Protein AF-0000000073537405 (afdb_homodimer)

pLDDT: mean 89.47, std 13.16, range [30.39, 98.5]

Foldseek 3Di:
DVVLLVLLLVLQVVLLVCVVVVNLVSSLVSLVSSLVSCVVVVAARDPDPDDPVSLLVSLLSNCVPDDPPDDVVSSVSSCRHSVPDPVSNVVSVVVVVVVVVPVD/DVVLLVLLLVLQVVLLVCVVVVNLVSSLVSLVSSLVSCVVVVAARDPDPDDPVSLLVSLLSNCVPDDPPDDVVSSVSSCRHSVPDPVSSVVSVVVVVVVVVPVD

Organism: NCBI:txid2649997

Radius of gyration: 18.2 Å; Cα contacts (8 Å, |Δi|>4): 227; chains: 2; bounding box: 45×52×35 Å

Nearest PDB structures (foldseek):
  5krw-assembly1_A  TM=4.128E-01  e=1.427E+00  Salmonella enterica subsp. enterica serovar Typhimurium str. LT2
  1orj-assembly2_B  TM=4.004E-01  e=1.865E+00  Aquifex aeolicus VF5
  3iqc-assembly3_A  TM=4.389E-01  e=5.739E+00  Helicobacter pylori 26695
  8ftw-assembly1_A  TM=3.250E-01  e=3.946E+00  Salmonella enterica subsp. enterica serovar Typhimurium
  5krw-assembly1_A  TM=4.126E-01  e=1.323E+00  Salmonella enterica subsp. enterica serovar Typhimurium str. LT2

Sequence (208 aa):
MALARTRQATAIHRAIGFLNTGERARAHVEVRRALHQNSVCRAPLLNTQHSKSELMELYRLHLQQSDMPTDFGTLLQLRALLDLDFEDAEFIEKEMAQGSTFSIMALARTRQATAIHRAIGFLNTGERARAHVEVRRALHQNSVCRAPLLNTQHSKSELMELYRLHLQQSDMPTDFGTLLQLRALLDLDFEDAEFIEKEMAQGSTFSI

Solvent-accessible surface area (backbone atoms only — not comparable to full-atom values): 11171 Å² total; per-residue (Å²): 90,70,64,33,47,52,50,21,46,51,24,46,52,49,17,50,52,27,46,76,72,64,37,54,71,60,14,47,53,24,46,53,50,19,50,57,25,30,58,70,37,71,52,52,57,67,92,58,97,65,52,70,68,59,49,53,46,52,53,50,47,47,63,70,72,42,66,83,80,63,58,48,26,54,50,47,42,50,29,45,33,64,66,49,52,71,66,62,52,51,50,52,51,50,52,50,56,52,47,61,60,58,76,102,90,69,63,33,48,51,49,21,46,51,24,45,52,50,14,51,53,28,46,74,71,64,38,54,72,61,14,48,54,23,45,52,49,18,49,55,25,30,59,69,37,71,53,52,56,67,92,58,98,65,53,69,68,58,49,51,47,52,54,50,48,46,64,70,71,43,66,84,81,63,57,49,26,56,52,48,42,50,28,46,36,66,67,49,52,71,66,61,52,51,50,52,51,51,50,49,58,53,46,62,60,58,75,103

Secondary structure (DSSP, 8-state):
-HHHHHHHHHHHHHHHHHHHTT-HHHHHHHHHHHHHHHHHH--PPPS-S--HHHHHHHHHHHHHHSPSSPPHHHHHHHHHHHT--HHHHHHHHHHHHHHHHHT-/-HHHHHHHHHHHHHHHHHHHTT-HHHHHHHHHHHHHHHHHH--PPPS-S--HHHHHHHHHHHHHHSPSSPPHHHHHHHHHHHT--HHHHHHHHHHHHHHHHHT-

Structure (mmCIF, N/CA/C/O backbone):
data_AF-0000000073537405-model_v1
#
loop_
_entity.id
_entity.type
_entity.pdbx_description
1 polymer 'Uncharacterized protein'
#
loop_
_atom_site.group_PDB
_atom_site.id
_atom_site.type_symbol
_atom_site.label_atom_id
_atom_site.label_alt_id
_atom_site.label_comp_id
_atom_site.label_asym_id
_atom_site.label_entity_id
_atom_site.label_seq_id
_atom_site.pdbx_PDB_ins_code
_atom_site.Cartn_x
_atom_site.Cartn_y
_atom_site.Cartn_z
_atom_site.occupancy
_atom_site.B_iso_or_equiv
_atom_site.auth_seq_id
_atom_site.auth_comp_id
_atom_site.auth_asym_id
_atom_site.auth_atom_id
_atom_site.pdbx_PDB_model_num
ATOM 1 N N . MET A 1 1 ? 19.875 3.109 -0.507 1 79.25 1 MET A N 1
ATOM 2 C CA . MET A 1 1 ? 18.797 2.906 0.448 1 79.25 1 MET A CA 1
ATOM 3 C C . MET A 1 1 ? 18.906 3.877 1.619 1 79.25 1 MET A C 1
ATOM 5 O O . MET A 1 1 ? 17.969 4.625 1.904 1 79.25 1 MET A O 1
ATOM 9 N N . ALA A 1 2 ? 20.109 4.023 2.053 1 83.12 2 ALA A N 1
ATOM 10 C CA . ALA A 1 2 ? 20.297 4.898 3.205 1 83.12 2 ALA A CA 1
ATOM 11 C C . ALA A 1 2 ? 20 6.352 2.852 1 83.12 2 ALA A C 1
ATOM 13 O O . ALA A 1 2 ? 19.344 7.059 3.619 1 83.12 2 ALA A O 1
ATOM 14 N N . LEU A 1 3 ? 20.375 6.723 1.705 1 92.5 3 LEU A N 1
ATOM 15 C CA . LEU A 1 3 ? 20.156 8.102 1.293 1 92.5 3 LEU A CA 1
ATOM 16 C C . LEU A 1 3 ? 18.656 8.383 1.138 1 92.5 3 LEU A C 1
ATOM 18 O O . LEU A 1 3 ? 18.172 9.43 1.581 1 92.5 3 LEU A O 1
ATOM 22 N N . ALA A 1 4 ? 18.016 7.512 0.512 1 94.19 4 ALA A N 1
ATOM 23 C CA . ALA A 1 4 ? 16.578 7.684 0.327 1 94.19 4 ALA A CA 1
ATOM 24 C C . ALA A 1 4 ? 15.852 7.75 1.67 1 94.19 4 ALA A C 1
ATOM 26 O O . ALA A 1 4 ? 14.891 8.508 1.831 1 94.19 4 ALA A O 1
ATOM 27 N N . ARG A 1 5 ? 16.328 7.039 2.646 1 93.56 5 ARG A N 1
ATOM 28 C CA . ARG A 1 5 ? 15.727 7.047 3.977 1 93.56 5 ARG A CA 1
ATOM 29 C C . ARG A 1 5 ? 15.922 8.398 4.66 1 93.56 5 ARG A C 1
ATOM 31 O O . ARG A 1 5 ? 15.008 8.898 5.324 1 93.56 5 ARG A O 1
ATOM 38 N N . THR A 1 6 ? 17.094 8.867 4.5 1 94.12 6 THR A N 1
ATOM 39 C CA . THR A 1 6 ? 17.375 10.188 5.055 1 94.12 6 THR A CA 1
ATOM 40 C C . THR A 1 6 ? 16.531 11.258 4.367 1 94.12 6 THR A C 1
ATOM 42 O O . THR A 1 6 ? 16 12.148 5.027 1 94.12 6 THR A O 1
ATOM 45 N N . ARG A 1 7 ? 16.453 11.109 3.086 1 95.94 7 ARG A N 1
ATOM 46 C CA . ARG A 1 7 ? 15.672 12.086 2.328 1 95.94 7 ARG A CA 1
ATOM 47 C C . ARG A 1 7 ? 14.203 12.023 2.719 1 95.94 7 ARG A C 1
ATOM 49 O O . ARG A 1 7 ? 13.539 13.062 2.828 1 95.94 7 ARG A O 1
ATOM 56 N N . GLN A 1 8 ? 13.672 10.82 2.906 1 96.62 8 GLN A N 1
ATOM 57 C CA . GLN A 1 8 ? 12.281 10.695 3.326 1 96.62 8 GLN A CA 1
ATOM 58 C C . GLN A 1 8 ? 12.055 11.352 4.688 1 96.62 8 GLN A C 1
ATOM 60 O O . GLN A 1 8 ? 11.055 12.039 4.891 1 96.62 8 GLN A O 1
ATOM 65 N N . ALA A 1 9 ? 13.016 11.172 5.594 1 95.81 9 ALA A N 1
ATOM 66 C CA . ALA A 1 9 ? 12.914 11.758 6.926 1 95.81 9 ALA A CA 1
ATOM 67 C C . ALA A 1 9 ? 12.938 13.281 6.859 1 95.81 9 ALA A C 1
ATOM 69 O O . ALA A 1 9 ? 12.172 13.961 7.551 1 95.81 9 ALA A O 1
ATOM 70 N N . THR A 1 10 ? 13.805 13.773 6.039 1 96.38 10 THR A N 1
ATOM 71 C CA . THR A 1 10 ? 13.914 15.219 5.871 1 96.38 10 THR A CA 1
ATOM 72 C C . THR A 1 10 ? 12.633 15.797 5.289 1 96.38 10 THR A C 1
ATOM 74 O O . THR A 1 10 ? 12.156 16.844 5.734 1 96.38 10 THR A O 1
ATOM 77 N N . ALA A 1 11 ? 12.078 15.125 4.328 1 97.69 11 ALA A N 1
ATOM 78 C CA . ALA A 1 11 ? 10.844 15.586 3.705 1 97.69 11 ALA A CA 1
ATOM 79 C C . ALA A 1 11 ? 9.695 15.609 4.715 1 97.69 11 ALA A C 1
ATOM 81 O O . ALA A 1 11 ? 8.922 16.562 4.754 1 97.69 11 ALA A O 1
ATOM 82 N N . ILE A 1 12 ? 9.633 14.609 5.559 1 97.94 12 ILE A N 1
ATOM 83 C CA . ILE A 1 12 ? 8.578 14.547 6.562 1 97.94 12 ILE A CA 1
ATOM 84 C C . ILE A 1 12 ? 8.789 15.664 7.59 1 97.94 12 ILE A C 1
ATOM 86 O O . ILE A 1 12 ? 7.828 16.312 8.016 1 97.94 12 ILE A O 1
ATOM 90 N N . HIS A 1 13 ? 10.023 15.836 7.957 1 97.25 13 HIS A N 1
ATOM 91 C CA . HIS A 1 13 ? 10.328 16.922 8.875 1 97.25 13 HIS A CA 1
ATOM 92 C C . HIS A 1 13 ? 9.883 18.266 8.305 1 97.25 13 HIS A C 1
ATOM 94 O O . HIS A 1 13 ? 9.266 19.078 9.016 1 97.25 13 HIS A O 1
ATOM 100 N N . ARG A 1 14 ? 10.172 18.516 7.086 1 98 14 ARG A N 1
ATOM 101 C CA . ARG A 1 14 ? 9.75 19.75 6.426 1 98 14 ARG A CA 1
ATOM 102 C C . ARG A 1 14 ? 8.227 19.828 6.34 1 98 14 ARG A C 1
ATOM 104 O O . ARG A 1 14 ? 7.648 20.906 6.555 1 98 14 ARG A O 1
ATOM 111 N N . ALA A 1 15 ? 7.555 18.766 5.98 1 98.31 15 ALA A N 1
ATOM 112 C CA . ALA A 1 15 ? 6.098 18.75 5.887 1 98.31 15 ALA A CA 1
ATOM 113 C C . ALA A 1 15 ? 5.457 19.188 7.199 1 98.31 15 ALA A C 1
ATOM 115 O O . ALA A 1 15 ? 4.543 20.016 7.203 1 98.31 15 ALA A O 1
ATOM 116 N N . ILE A 1 16 ? 6.023 18.656 8.25 1 97.69 16 ILE A N 1
ATOM 117 C CA . ILE A 1 16 ? 5.496 18.984 9.57 1 97.69 16 ILE A CA 1
ATOM 118 C C . ILE A 1 16 ? 5.742 20.469 9.875 1 97.69 16 ILE A C 1
ATOM 120 O O . ILE A 1 16 ? 4.871 21.156 10.422 1 97.69 16 ILE A O 1
ATOM 124 N N . GLY A 1 17 ? 6.941 20.891 9.578 1 97.69 17 GLY A N 1
ATOM 125 C CA . GLY A 1 17 ? 7.211 22.312 9.734 1 97.69 17 GLY A CA 1
ATOM 126 C C . GLY A 1 17 ? 6.203 23.188 9.008 1 97.69 17 GLY A C 1
ATOM 127 O O . GLY A 1 17 ? 5.652 24.125 9.594 1 97.69 17 GLY A O 1
ATOM 128 N N . PHE A 1 18 ? 5.898 22.891 7.77 1 98.38 18 PHE A N 1
ATOM 129 C CA . PHE A 1 18 ? 4.949 23.656 6.973 1 98.38 18 PHE A CA 1
ATOM 130 C C . PHE A 1 18 ? 3.539 23.516 7.531 1 98.38 18 PHE A C 1
ATOM 132 O O . PHE A 1 18 ? 2.762 24.484 7.52 1 98.38 18 PHE A O 1
ATOM 139 N N . LEU A 1 19 ? 3.201 22.328 7.977 1 97 19 LEU A N 1
ATOM 140 C CA . LEU A 1 19 ? 1.893 22.125 8.578 1 97 19 LEU A CA 1
ATOM 141 C C . LEU A 1 19 ? 1.699 23.016 9.797 1 97 19 LEU A C 1
ATOM 143 O O . LEU A 1 19 ? 0.636 23.625 9.961 1 97 19 LEU A O 1
ATOM 147 N N . ASN A 1 20 ? 2.752 23.094 10.562 1 96.12 20 ASN A N 1
ATOM 148 C CA . ASN A 1 20 ? 2.697 23.875 11.797 1 96.12 20 ASN A CA 1
ATOM 149 C C . ASN A 1 20 ? 2.602 25.375 11.508 1 96.12 20 ASN A C 1
ATOM 151 O O . ASN A 1 20 ? 2.086 26.125 12.328 1 96.12 20 ASN A O 1
ATOM 155 N N . THR A 1 21 ? 3.072 25.719 10.367 1 97.44 21 THR A N 1
ATOM 156 C CA . THR A 1 21 ? 3.018 27.141 10.023 1 97.44 21 THR A CA 1
ATOM 157 C C . THR A 1 21 ? 1.8 27.438 9.156 1 97.44 21 THR A C 1
ATOM 159 O O . THR A 1 21 ? 1.635 28.562 8.672 1 97.44 21 THR A O 1
ATOM 162 N N . GLY A 1 22 ? 1.009 26.391 8.844 1 96.38 22 GLY A N 1
ATOM 163 C CA . GLY A 1 22 ? -0.254 26.578 8.141 1 96.38 22 GLY A CA 1
ATOM 164 C C . GLY A 1 22 ? -0.115 26.5 6.633 1 96.38 22 GLY A C 1
ATOM 165 O O . GLY A 1 22 ? -1.067 26.797 5.902 1 96.38 22 GLY A O 1
ATOM 166 N N . GLU A 1 23 ? 1.003 26.219 6.145 1 97.5 23 GLU A N 1
ATOM 167 C CA . GLU A 1 23 ? 1.248 26.094 4.711 1 97.5 23 GLU A CA 1
ATOM 168 C C . GLU A 1 23 ? 0.922 24.703 4.203 1 97.5 23 GLU A C 1
ATOM 170 O O . GLU A 1 23 ? 1.821 23.938 3.83 1 97.5 23 GLU A O 1
ATOM 175 N N . ARG A 1 24 ? -0.287 24.422 4.035 1 96.69 24 ARG A N 1
ATOM 176 C CA . ARG A 1 24 ? -0.797 23.078 3.811 1 96.69 24 ARG A CA 1
ATOM 177 C C . ARG A 1 24 ? -0.392 22.562 2.434 1 96.69 24 ARG A C 1
ATOM 179 O O . ARG A 1 24 ? -0.052 21.391 2.277 1 96.69 24 ARG A O 1
ATOM 186 N N . ALA A 1 25 ? -0.453 23.438 1.439 1 96.69 25 ALA A N 1
ATOM 187 C CA . ALA A 1 25 ? -0.088 23.016 0.089 1 96.69 25 ALA A CA 1
ATOM 188 C C . ALA A 1 25 ? 1.38 22.609 0.019 1 96.69 25 ALA A C 1
ATOM 190 O O . ALA A 1 25 ? 1.721 21.594 -0.592 1 96.69 25 ALA A O 1
ATOM 191 N N . ARG A 1 26 ? 2.191 23.391 0.713 1 98.19 26 ARG A N 1
ATOM 192 C CA . ARG A 1 26 ? 3.615 23.078 0.743 1 98.19 26 ARG A CA 1
ATOM 193 C C . ARG A 1 26 ? 3.881 21.797 1.536 1 98.19 26 ARG A C 1
ATOM 195 O O . ARG A 1 26 ? 4.734 21 1.161 1 98.19 26 ARG A O 1
ATOM 202 N N . ALA A 1 27 ? 3.176 21.656 2.625 1 98.44 27 ALA A N 1
ATOM 203 C CA . ALA A 1 27 ? 3.295 20.438 3.418 1 98.44 27 ALA A CA 1
ATOM 204 C C . 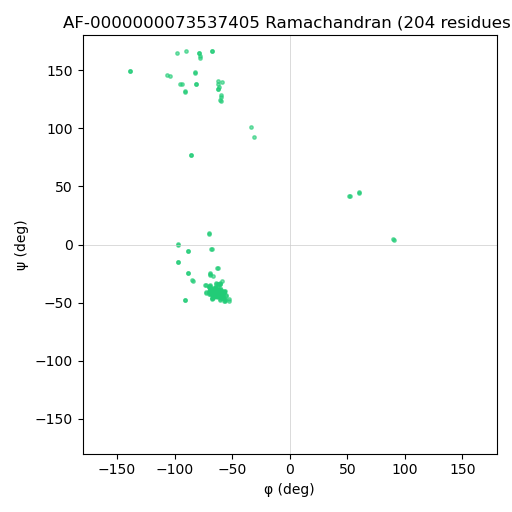ALA A 1 27 ? 2.975 19.203 2.578 1 98.44 27 ALA A C 1
ATOM 206 O O . ALA A 1 27 ? 3.695 18.219 2.629 1 98.44 27 ALA A O 1
ATOM 207 N N . HIS A 1 28 ? 1.971 19.312 1.758 1 97.81 28 HIS A N 1
ATOM 208 C CA . HIS A 1 28 ? 1.538 18.172 0.956 1 97.81 28 HIS A CA 1
ATOM 209 C C . HIS A 1 28 ? 2.566 17.828 -0.117 1 97.81 28 HIS A C 1
ATOM 211 O O . HIS A 1 28 ? 2.781 16.656 -0.427 1 97.81 28 HIS A O 1
ATOM 217 N N . VAL A 1 29 ? 3.217 18.844 -0.695 1 98.12 29 VAL A N 1
ATOM 218 C CA . VAL A 1 29 ? 4.273 18.609 -1.672 1 98.12 29 VAL A CA 1
ATOM 219 C C . VAL A 1 29 ? 5.395 17.781 -1.034 1 98.12 29 VAL A C 1
ATOM 221 O O . VAL A 1 29 ? 5.93 16.859 -1.656 1 98.12 29 VAL A O 1
ATOM 224 N N . GLU A 1 30 ? 5.723 18.125 0.227 1 98.38 30 GLU A N 1
ATOM 225 C CA . GLU A 1 30 ? 6.781 17.406 0.932 1 98.38 30 GLU A CA 1
ATOM 226 C C . GLU A 1 30 ? 6.355 15.977 1.256 1 98.38 30 GLU A C 1
ATOM 228 O O . GLU A 1 30 ? 7.18 15.062 1.247 1 98.38 30 GLU A O 1
ATOM 233 N N . VAL A 1 31 ? 5.098 15.781 1.564 1 97.69 31 VAL A N 1
ATOM 234 C CA . VAL A 1 31 ? 4.59 14.43 1.799 1 97.69 31 VAL A CA 1
ATOM 235 C C . VAL A 1 31 ? 4.75 13.594 0.533 1 97.69 31 VAL A C 1
ATOM 237 O O . VAL A 1 31 ? 5.195 12.445 0.593 1 97.69 31 VAL A O 1
ATOM 240 N N . ARG A 1 32 ? 4.43 14.172 -0.621 1 97.06 32 ARG A N 1
ATOM 241 C CA . ARG A 1 32 ? 4.57 13.461 -1.887 1 97.06 32 ARG A CA 1
ATOM 242 C C . ARG A 1 32 ? 6.035 13.141 -2.174 1 97.06 32 ARG A C 1
ATOM 244 O O . ARG A 1 32 ? 6.348 12.078 -2.707 1 97.06 32 ARG A O 1
ATOM 251 N N . ARG A 1 33 ? 6.871 14.055 -1.815 1 97.69 33 ARG A N 1
ATOM 252 C CA . ARG A 1 33 ? 8.305 13.812 -1.949 1 97.69 33 ARG A CA 1
ATOM 253 C C . ARG A 1 33 ? 8.75 12.648 -1.073 1 97.69 33 ARG A C 1
ATOM 255 O O . ARG A 1 33 ? 9.547 11.812 -1.501 1 97.69 33 ARG A O 1
ATOM 262 N N . ALA A 1 34 ? 8.258 12.656 0.143 1 97.56 34 ALA A N 1
ATOM 263 C CA . ALA A 1 34 ? 8.586 11.57 1.058 1 97.56 34 ALA A CA 1
ATOM 264 C C . ALA A 1 34 ? 8.125 10.227 0.499 1 97.56 34 ALA A C 1
ATOM 266 O O . ALA A 1 34 ? 8.844 9.227 0.584 1 97.56 34 ALA A O 1
ATOM 267 N N . LEU A 1 35 ? 6.961 10.227 -0.062 1 96.56 35 LEU A N 1
ATOM 268 C CA . LEU A 1 35 ? 6.422 9.016 -0.663 1 96.56 35 LEU A CA 1
ATOM 269 C C . LEU A 1 35 ? 7.301 8.539 -1.812 1 96.56 35 LEU A C 1
ATOM 271 O O . LEU A 1 35 ? 7.531 7.336 -1.968 1 96.56 35 LEU A O 1
ATOM 275 N N . HIS A 1 36 ? 7.719 9.484 -2.592 1 96.31 36 HIS A N 1
ATOM 276 C CA . HIS A 1 36 ? 8.617 9.141 -3.689 1 96.31 36 HIS A CA 1
ATOM 277 C C . HIS A 1 36 ? 9.891 8.492 -3.172 1 96.31 36 HIS A C 1
ATOM 279 O O . HIS A 1 36 ? 10.312 7.441 -3.674 1 96.31 36 HIS A O 1
ATOM 285 N N . GLN A 1 37 ? 10.492 9.031 -2.154 1 96.19 37 GLN A N 1
ATOM 286 C CA . GLN A 1 37 ? 11.695 8.461 -1.562 1 96.19 37 GLN A CA 1
ATOM 287 C C . GLN A 1 37 ? 11.406 7.098 -0.936 1 96.19 37 GLN A C 1
ATOM 289 O O . GLN A 1 37 ? 12.25 6.199 -0.99 1 96.19 37 GLN A O 1
ATOM 294 N N . ASN A 1 38 ? 10.234 6.957 -0.319 1 95.62 38 ASN A N 1
ATOM 295 C CA . ASN A 1 38 ? 9.836 5.707 0.316 1 95.62 38 ASN A CA 1
ATOM 296 C C . ASN A 1 38 ? 9.734 4.57 -0.699 1 95.62 38 ASN A C 1
ATOM 298 O O . ASN A 1 38 ? 10.016 3.416 -0.377 1 95.62 38 ASN A O 1
ATOM 302 N N . SER A 1 39 ? 9.312 4.953 -1.914 1 92.81 39 SER A N 1
ATOM 303 C CA . SER A 1 39 ? 9.227 3.934 -2.955 1 92.81 39 SER A CA 1
ATOM 304 C C . SER A 1 39 ? 10.602 3.35 -3.27 1 92.81 39 SER A C 1
ATOM 306 O O . SER A 1 39 ? 10.703 2.238 -3.795 1 92.81 39 SER A O 1
ATOM 308 N N . VAL A 1 40 ? 11.594 4.09 -2.9 1 91.5 40 VAL A N 1
ATOM 309 C CA . VAL A 1 40 ? 12.969 3.658 -3.152 1 91.5 40 VAL A CA 1
ATOM 310 C C . VAL A 1 40 ? 13.484 2.863 -1.958 1 91.5 40 VAL A C 1
ATOM 312 O O . VAL A 1 40 ? 14.008 1.758 -2.121 1 91.5 40 VAL A O 1
ATOM 315 N N . CYS A 1 41 ? 13.273 3.41 -0.774 1 92.38 41 CYS A N 1
ATOM 316 C CA . CYS A 1 41 ? 13.867 2.771 0.394 1 92.38 41 CYS A CA 1
ATOM 317 C C . CYS A 1 41 ? 12.938 1.71 0.968 1 92.38 41 CYS A C 1
ATOM 319 O O . CYS A 1 41 ? 13.375 0.821 1.699 1 92.38 41 CYS A O 1
ATOM 321 N N . ARG A 1 42 ? 11.633 1.82 0.728 1 89.88 42 ARG A N 1
ATOM 322 C CA . ARG A 1 42 ? 10.617 0.848 1.119 1 89.88 42 ARG A CA 1
ATOM 323 C C . ARG A 1 42 ? 10.727 0.51 2.602 1 89.88 42 ARG A C 1
ATOM 325 O O . ARG A 1 42 ? 10.641 -0.658 2.986 1 89.88 42 ARG A O 1
ATOM 332 N N . ALA A 1 43 ? 10.961 1.561 3.396 1 90.25 43 ALA A N 1
ATOM 333 C CA . ALA A 1 43 ? 11.133 1.428 4.844 1 90.25 43 ALA A CA 1
ATOM 334 C C . ALA A 1 43 ? 10.406 2.547 5.586 1 90.25 43 ALA A C 1
ATOM 336 O O . ALA A 1 43 ? 10.25 3.648 5.055 1 90.25 43 ALA A O 1
ATOM 337 N N . PRO A 1 44 ? 9.953 2.217 6.789 1 92.44 44 PRO A N 1
ATOM 338 C CA . PRO A 1 44 ? 9.297 3.262 7.574 1 92.44 44 PRO A CA 1
ATOM 339 C C . PRO A 1 44 ? 10.25 4.371 8.008 1 92.44 44 PRO A C 1
ATOM 341 O O . PRO A 1 44 ? 11.469 4.215 7.895 1 92.44 44 PRO A O 1
ATOM 344 N N . LEU A 1 45 ? 9.602 5.398 8.438 1 92.31 45 LEU A N 1
ATOM 345 C CA . LEU A 1 45 ? 10.367 6.5 9.016 1 92.31 45 LEU A CA 1
ATOM 346 C C . LEU A 1 45 ? 11.164 6.031 10.227 1 92.31 45 LEU A C 1
ATOM 348 O O . LEU A 1 45 ? 10.68 5.234 11.031 1 92.31 45 LEU A O 1
ATOM 352 N N . LEU A 1 46 ? 12.375 6.27 10.219 1 77.94 46 LEU A N 1
ATOM 353 C CA . LEU A 1 46 ? 13.172 5.988 11.406 1 77.94 46 LEU A CA 1
ATOM 354 C C . LEU A 1 46 ? 12.648 6.77 12.609 1 77.94 46 LEU A C 1
ATOM 356 O O . LEU A 1 46 ? 12.023 7.82 12.445 1 77.94 46 LEU A O 1
ATOM 360 N N . ASN A 1 47 ? 12.633 6.148 13.727 1 66.62 47 ASN A N 1
ATOM 361 C CA . ASN A 1 47 ? 12.164 6.781 14.961 1 66.62 47 ASN A CA 1
ATOM 362 C C . ASN A 1 47 ? 12.508 8.266 14.984 1 66.62 47 ASN A C 1
ATOM 364 O O . ASN A 1 47 ? 13.68 8.641 15.086 1 66.62 47 ASN A O 1
ATOM 368 N N . THR A 1 48 ? 11.484 8.852 14.695 1 65.38 48 THR A N 1
ATOM 369 C CA . THR A 1 48 ? 11.664 10.289 14.516 1 65.38 48 THR A CA 1
ATOM 370 C C . THR A 1 48 ? 11.258 11.047 15.781 1 65.38 48 THR A C 1
ATOM 372 O O . THR A 1 48 ? 10.648 10.469 16.688 1 65.38 48 THR A O 1
ATOM 375 N N . GLN A 1 49 ? 11.719 12.266 15.734 1 82.69 49 GLN A N 1
ATOM 376 C CA . GLN A 1 49 ? 11.445 13.328 16.703 1 82.69 49 GLN A CA 1
ATOM 377 C C . GLN A 1 49 ? 9.992 13.797 16.594 1 82.69 49 GLN A C 1
ATOM 379 O O . GLN A 1 49 ? 9.555 14.648 17.375 1 82.69 49 GLN A O 1
ATOM 384 N N . HIS A 1 50 ? 9.203 13.094 15.828 1 91.75 50 HIS A N 1
ATOM 385 C CA . HIS A 1 50 ? 7.844 13.57 15.617 1 91.75 50 HIS A CA 1
ATOM 386 C C . HIS A 1 50 ? 6.84 12.766 16.438 1 91.75 50 HIS A C 1
ATOM 388 O O . HIS A 1 50 ? 7 11.555 16.609 1 91.75 50 HIS A O 1
ATOM 394 N N . SER A 1 51 ? 5.863 13.469 16.859 1 93.44 51 SER A N 1
ATOM 395 C CA . SER A 1 51 ? 4.82 12.805 17.641 1 93.44 51 SER A CA 1
ATOM 396 C C . SER A 1 51 ? 3.865 12.031 16.734 1 93.44 51 SER A C 1
ATOM 398 O O . SER A 1 51 ? 3.744 12.328 15.547 1 93.44 51 SER A O 1
ATOM 400 N N . LYS A 1 52 ? 3.148 11.133 17.344 1 93.44 52 LYS A N 1
ATOM 401 C CA . LYS A 1 52 ? 2.135 10.367 16.625 1 93.44 52 LYS A CA 1
ATOM 402 C C . LYS A 1 52 ? 1.044 11.289 16.078 1 93.44 5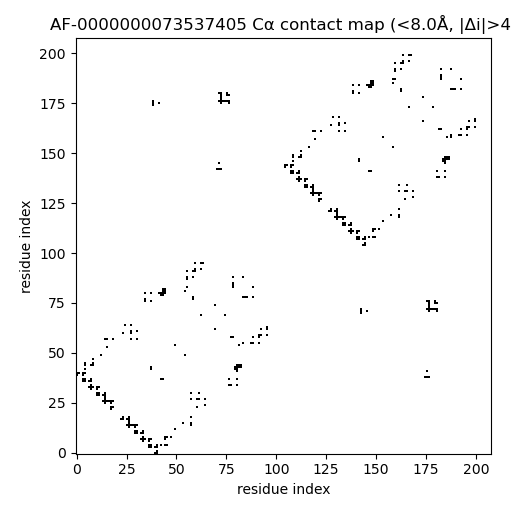2 LYS A C 1
ATOM 404 O O . LYS A 1 52 ? 0.552 11.078 14.961 1 93.44 52 LYS A O 1
ATOM 409 N N . SER A 1 53 ? 0.724 12.219 16.844 1 94.44 53 SER A N 1
ATOM 410 C CA . SER A 1 53 ? -0.315 13.164 16.453 1 94.44 53 SER A CA 1
ATOM 411 C C . SER A 1 53 ? 0.089 13.938 15.195 1 94.44 53 SER A C 1
ATOM 413 O O . SER A 1 53 ? -0.742 14.188 14.32 1 94.44 53 SER A O 1
ATOM 415 N N . GLU A 1 54 ? 1.354 14.344 15.156 1 95.69 54 GLU A N 1
ATOM 416 C CA . GLU A 1 54 ? 1.846 15.062 13.984 1 95.69 54 GLU A CA 1
ATOM 417 C C . GLU A 1 54 ? 1.815 14.172 12.742 1 95.69 54 GLU A C 1
ATOM 419 O O . GLU A 1 54 ? 1.432 14.617 11.656 1 95.69 54 GLU A O 1
ATOM 424 N N . LEU A 1 55 ? 2.162 12.977 12.938 1 96.44 55 LEU A N 1
ATOM 425 C CA . LEU A 1 55 ? 2.182 12.039 11.82 1 96.44 55 LEU A CA 1
ATOM 426 C C . LEU A 1 55 ? 0.768 11.734 11.344 1 96.44 55 LEU A C 1
ATOM 428 O O . LEU A 1 55 ? 0.524 11.641 10.133 1 96.44 55 LEU A O 1
ATOM 432 N N . MET A 1 56 ? -0.161 11.625 12.242 1 96.62 56 MET A N 1
ATOM 433 C CA . MET A 1 56 ? -1.562 11.414 11.891 1 96.62 56 MET A CA 1
ATOM 434 C C . MET A 1 56 ? -2.113 12.609 11.125 1 96.62 56 MET A C 1
ATOM 436 O O . MET A 1 56 ? -2.912 12.445 10.195 1 96.62 56 MET A O 1
ATOM 440 N N . GLU A 1 57 ? -1.645 13.773 11.445 1 96.69 57 GLU A N 1
ATOM 441 C CA . GLU A 1 57 ? -2.096 14.969 10.742 1 96.69 57 GLU A CA 1
ATOM 442 C C . GLU A 1 57 ? -1.58 15 9.312 1 96.69 57 GLU A C 1
ATOM 444 O O . GLU A 1 57 ? -2.258 15.5 8.414 1 96.69 57 GLU A O 1
ATOM 449 N N . LEU A 1 58 ? -0.41 14.531 9.164 1 97.25 58 LEU A N 1
ATOM 450 C CA . LEU A 1 58 ? 0.103 14.438 7.801 1 97.25 58 LEU A CA 1
ATOM 451 C C . LEU A 1 58 ? -0.742 13.484 6.961 1 97.25 58 LEU A C 1
ATOM 453 O O . LEU A 1 58 ? -0.979 13.734 5.777 1 97.25 58 LEU A O 1
ATOM 457 N N . TYR A 1 59 ? -1.142 12.398 7.527 1 96.94 59 TYR A N 1
ATOM 458 C CA . TYR A 1 59 ? -2.02 11.461 6.84 1 96.94 59 TYR A CA 1
ATOM 459 C C . TYR A 1 59 ? -3.342 12.117 6.469 1 96.94 59 TYR A C 1
ATOM 461 O O . TYR A 1 59 ? -3.818 11.977 5.34 1 96.94 59 TYR A O 1
ATOM 469 N N . ARG A 1 60 ? -3.912 1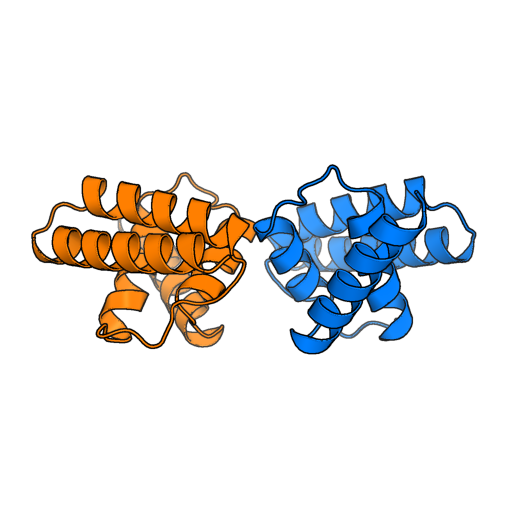2.875 7.398 1 96 60 ARG A N 1
ATOM 470 C CA . ARG A 1 60 ? -5.145 13.625 7.16 1 96 60 ARG A CA 1
ATOM 471 C C . ARG A 1 60 ? -4.969 14.617 6.02 1 96 60 ARG A C 1
ATOM 473 O O . ARG A 1 60 ? -5.84 14.734 5.152 1 96 60 ARG A O 1
ATOM 480 N N . LEU A 1 61 ? -3.867 15.297 6.098 1 95.94 61 LEU A N 1
ATOM 481 C CA . LEU A 1 61 ? -3.559 16.281 5.07 1 95.94 61 LEU A CA 1
ATOM 482 C C . LEU A 1 61 ? -3.568 15.648 3.684 1 95.94 61 LEU A C 1
ATOM 484 O O . LEU A 1 61 ? -4.129 16.203 2.74 1 95.94 61 LEU A O 1
ATOM 488 N N . HIS A 1 62 ? -2.924 14.531 3.57 1 95.69 62 HIS A N 1
ATOM 489 C CA . HIS A 1 62 ? -2.861 13.852 2.283 1 95.69 62 HIS A CA 1
ATOM 490 C C . HIS A 1 62 ? -4.254 13.469 1.792 1 95.69 62 HIS A C 1
ATOM 492 O O . HIS A 1 62 ? -4.562 13.625 0.609 1 95.69 62 HIS A O 1
ATOM 498 N N . LEU A 1 63 ? -5.078 12.953 2.674 1 93.25 63 LEU A N 1
ATOM 499 C CA . LEU A 1 63 ? -6.445 12.594 2.318 1 93.25 63 LEU A CA 1
ATOM 500 C C . LEU A 1 63 ? -7.223 13.812 1.833 1 93.25 63 LEU A C 1
ATOM 502 O O . LEU A 1 63 ? -7.984 13.719 0.868 1 93.25 63 LEU A O 1
ATOM 506 N N . GLN A 1 64 ? -6.98 14.898 2.438 1 91.12 64 GLN A N 1
ATOM 507 C CA . GLN A 1 64 ? -7.707 16.125 2.137 1 91.12 64 GLN A CA 1
ATOM 508 C C . GLN A 1 64 ? -7.277 16.703 0.793 1 91.12 64 GLN A C 1
ATOM 510 O O . GLN A 1 64 ? -8.094 17.266 0.065 1 91.12 64 GLN A O 1
ATOM 515 N N . GLN A 1 65 ? -6.012 16.547 0.5 1 90.62 65 GLN A N 1
ATOM 516 C CA . GLN A 1 65 ? -5.449 17.25 -0.646 1 90.62 65 GLN A CA 1
ATOM 517 C C . GLN A 1 65 ? -5.414 16.359 -1.881 1 90.62 65 GLN A C 1
ATOM 519 O O . GLN A 1 65 ? -5.125 16.828 -2.984 1 90.62 65 GLN A O 1
ATOM 524 N N . SER A 1 66 ? -5.582 15.141 -1.664 1 85.5 66 SER A N 1
ATOM 525 C CA . SER A 1 66 ? -5.523 14.211 -2.791 1 85.5 66 SER A CA 1
ATOM 526 C C . SER A 1 66 ? -6.855 14.164 -3.535 1 85.5 66 SER A C 1
ATOM 528 O O . SER A 1 66 ? -7.914 14.391 -2.943 1 85.5 66 SER A O 1
ATOM 530 N N . ASP A 1 67 ? -6.684 13.945 -4.836 1 74.75 67 ASP A N 1
ATOM 531 C CA . ASP A 1 67 ? -7.883 13.703 -5.629 1 74.75 67 ASP A CA 1
ATOM 532 C C . ASP A 1 67 ? -8.609 12.445 -5.156 1 74.75 67 ASP A C 1
ATOM 534 O O . ASP A 1 67 ? -7.973 11.477 -4.727 1 74.75 67 ASP A O 1
ATOM 538 N N . MET A 1 68 ? -9.984 12.531 -5.09 1 66.56 68 MET A N 1
ATOM 539 C CA . MET A 1 68 ? -10.797 11.383 -4.703 1 66.56 68 MET A CA 1
ATOM 540 C C . MET A 1 68 ? -11.266 10.609 -5.934 1 66.56 68 MET A C 1
ATOM 542 O O . MET A 1 68 ? -11.617 11.203 -6.949 1 66.56 68 MET A O 1
ATOM 546 N N . PRO A 1 69 ? -11.211 9.273 -5.84 1 66.75 69 PRO A N 1
ATOM 547 C CA . PRO A 1 69 ? -10.789 8.492 -4.676 1 66.75 69 PRO A CA 1
ATOM 548 C C . PRO A 1 69 ? -9.273 8.383 -4.559 1 66.75 69 PRO A C 1
ATOM 550 O O . PRO A 1 69 ? -8.578 8.273 -5.57 1 66.75 69 PRO A O 1
ATOM 553 N N . THR A 1 70 ? -8.781 8.516 -3.404 1 76.38 70 THR A N 1
ATOM 554 C CA . THR A 1 70 ? -7.352 8.367 -3.141 1 76.38 70 THR A CA 1
ATOM 555 C C . THR A 1 70 ? -6.883 6.953 -3.461 1 76.38 70 THR A C 1
ATOM 557 O O . THR A 1 70 ? -7.559 5.977 -3.123 1 76.38 70 THR A O 1
ATOM 560 N N . ASP A 1 71 ? -5.84 6.941 -4.121 1 87.75 71 ASP A N 1
ATOM 561 C CA . ASP A 1 71 ? -5.266 5.652 -4.488 1 87.75 71 ASP A CA 1
ATOM 562 C C . ASP A 1 71 ? -4.934 4.824 -3.252 1 87.75 71 ASP A C 1
ATOM 564 O O . ASP A 1 71 ? -4.211 5.281 -2.365 1 87.75 71 ASP A O 1
ATOM 568 N N . PHE A 1 72 ? -5.469 3.652 -3.15 1 90.25 72 PHE A N 1
ATOM 569 C CA . PHE A 1 72 ? -5.336 2.83 -1.952 1 90.25 72 PHE A CA 1
ATOM 570 C C . PHE A 1 72 ? -3.881 2.43 -1.731 1 90.25 72 PHE A C 1
ATOM 572 O O . PHE A 1 72 ? -3.404 2.402 -0.594 1 90.25 72 PHE A O 1
ATOM 579 N N . GLY A 1 73 ? -3.209 2.088 -2.805 1 93.31 73 GLY A N 1
ATOM 580 C CA . GLY A 1 73 ? -1.793 1.776 -2.684 1 93.31 73 GLY A CA 1
ATOM 581 C C . GLY A 1 73 ? -0.984 2.904 -2.07 1 93.31 73 GLY A C 1
ATOM 582 O O . GLY A 1 73 ? -0.116 2.666 -1.228 1 93.31 73 GLY A O 1
ATOM 583 N N . THR A 1 74 ? -1.324 4.074 -2.463 1 94.25 74 THR A N 1
ATOM 584 C CA . THR A 1 74 ? -0.633 5.238 -1.92 1 94.25 74 THR A CA 1
ATOM 585 C C . THR A 1 74 ? -0.933 5.398 -0.432 1 94.25 74 THR A C 1
ATOM 587 O O . THR A 1 74 ? -0.052 5.77 0.347 1 94.25 74 THR A O 1
ATOM 590 N N . LEU A 1 75 ? -2.16 5.145 -0.068 1 94.62 75 LEU A N 1
ATOM 591 C CA . LEU A 1 75 ? -2.529 5.234 1.341 1 94.62 75 LEU A CA 1
ATOM 592 C C . LEU A 1 75 ? -1.783 4.191 2.166 1 94.62 75 LEU A C 1
ATOM 594 O O . LEU A 1 75 ? -1.289 4.492 3.256 1 94.62 75 LEU A O 1
ATOM 598 N N . LEU A 1 76 ? -1.723 3.064 1.639 1 95.38 76 LEU A N 1
ATOM 599 C CA . LEU A 1 76 ? -0.99 2.012 2.334 1 95.38 76 LEU A CA 1
ATOM 600 C C . LEU A 1 76 ? 0.487 2.371 2.463 1 95.38 76 LEU A C 1
ATOM 602 O O . LEU A 1 76 ? 1.1 2.131 3.506 1 95.38 76 LEU A O 1
ATOM 606 N N . GLN A 1 77 ? 1.036 2.914 1.409 1 95.81 77 GLN A N 1
ATOM 607 C CA . GLN A 1 77 ? 2.432 3.34 1.435 1 95.81 77 GLN A CA 1
ATOM 608 C C . GLN A 1 77 ? 2.656 4.43 2.48 1 95.81 77 GLN A C 1
ATOM 610 O O . GLN A 1 77 ? 3.646 4.398 3.213 1 95.81 77 GLN A O 1
ATOM 615 N N . LEU A 1 78 ? 1.767 5.34 2.488 1 96.81 78 LEU A N 1
ATOM 616 C CA . LEU A 1 78 ? 1.886 6.418 3.463 1 96.81 78 LEU A CA 1
ATOM 617 C C . LEU A 1 78 ? 1.766 5.883 4.887 1 96.81 78 LEU A C 1
ATOM 619 O O . LEU A 1 78 ? 2.494 6.316 5.781 1 96.81 78 LEU A O 1
ATOM 623 N N . ARG A 1 79 ? 0.87 4.945 5.133 1 95.75 79 ARG A N 1
ATOM 624 C CA . ARG A 1 79 ? 0.742 4.305 6.438 1 95.75 79 ARG A CA 1
ATOM 625 C C . ARG A 1 79 ? 2.049 3.639 6.848 1 95.75 79 ARG A C 1
ATOM 627 O O . ARG A 1 79 ? 2.492 3.783 7.992 1 95.75 79 ARG A O 1
ATOM 634 N N . ALA A 1 80 ? 2.602 2.984 5.906 1 94.19 80 ALA A N 1
ATOM 635 C CA . ALA A 1 80 ? 3.854 2.281 6.168 1 94.19 80 ALA A CA 1
ATOM 636 C C . ALA A 1 80 ? 4.984 3.266 6.457 1 94.19 80 ALA A C 1
ATOM 638 O O . ALA A 1 80 ? 5.766 3.066 7.391 1 94.19 80 ALA A O 1
ATOM 639 N N . LEU A 1 81 ? 5.02 4.301 5.652 1 96.06 81 LEU A N 1
ATOM 640 C CA . LEU A 1 81 ? 6.039 5.336 5.805 1 96.06 81 LEU A CA 1
ATOM 641 C C . LEU A 1 81 ? 5.953 5.98 7.184 1 96.06 81 LEU A C 1
ATOM 643 O O . LEU A 1 81 ? 6.969 6.141 7.863 1 96.06 81 LEU A O 1
ATOM 647 N N . LEU A 1 82 ? 4.762 6.281 7.578 1 96.25 82 LEU A N 1
ATOM 648 C CA . LEU A 1 82 ? 4.543 7.031 8.812 1 96.25 82 LEU A CA 1
ATOM 649 C C . LEU A 1 82 ? 4.426 6.09 10.008 1 96.25 82 LEU A C 1
ATOM 651 O O . LEU A 1 82 ? 4.254 6.539 11.141 1 96.25 82 LEU A O 1
ATOM 655 N N . ASP A 1 83 ? 4.418 4.781 9.75 1 93.12 83 ASP A N 1
ATOM 656 C CA . ASP A 1 83 ? 4.281 3.748 10.773 1 93.12 83 ASP A CA 1
ATOM 657 C C . ASP A 1 83 ? 2.965 3.904 11.531 1 93.12 83 ASP A C 1
ATOM 659 O O . ASP A 1 83 ? 2.945 3.861 12.766 1 93.12 83 ASP A O 1
ATOM 663 N N . LEU A 1 84 ? 1.929 4.129 10.695 1 93.44 84 LEU A N 1
ATOM 664 C CA . LEU A 1 84 ? 0.589 4.207 11.266 1 93.44 84 LEU A CA 1
ATOM 665 C C . LEU A 1 84 ? -0.081 2.84 11.273 1 93.44 84 LEU A C 1
ATOM 667 O O . LEU A 1 84 ? -0.083 2.139 10.258 1 93.44 84 LEU A O 1
ATOM 671 N N . ASP A 1 85 ? -0.617 2.535 12.414 1 89.25 85 ASP A N 1
ATOM 672 C CA . ASP A 1 85 ? -1.298 1.244 12.453 1 89.25 85 ASP A CA 1
ATOM 673 C C . ASP A 1 85 ? -2.676 1.331 11.805 1 89.25 85 ASP A C 1
ATOM 675 O O . ASP A 1 85 ? -3.141 2.422 11.461 1 89.25 85 ASP A O 1
ATOM 679 N N . PHE A 1 86 ? -3.234 0.204 11.508 1 86.81 86 PHE A N 1
ATOM 680 C CA . PHE A 1 86 ? -4.484 0.083 10.773 1 86.81 86 PHE A CA 1
ATOM 681 C C . PHE A 1 86 ? -5.605 0.84 11.477 1 86.81 86 PHE A C 1
ATOM 683 O O . PHE A 1 86 ? -6.398 1.53 10.836 1 86.81 86 PHE A O 1
ATOM 690 N N . GLU A 1 87 ? -5.711 0.806 12.695 1 89.69 87 GLU A N 1
ATOM 691 C CA . GLU A 1 87 ? -6.793 1.408 13.461 1 89.69 87 GLU A CA 1
ATOM 692 C C . GLU A 1 87 ? -6.742 2.932 13.391 1 89.69 87 GLU A C 1
ATOM 694 O O . GLU A 1 87 ? -7.773 3.584 13.211 1 89.69 87 GLU A O 1
ATOM 699 N N . ASP A 1 88 ? -5.551 3.443 13.586 1 92.56 88 ASP A N 1
ATOM 700 C CA . ASP A 1 88 ? -5.387 4.891 13.5 1 92.56 88 ASP A CA 1
ATOM 701 C C . ASP A 1 88 ? -5.762 5.41 12.117 1 92.56 88 ASP A C 1
ATOM 703 O O . ASP A 1 88 ? -6.473 6.406 11.992 1 92.56 88 ASP A O 1
ATOM 707 N N . ALA A 1 89 ? -5.258 4.758 11.094 1 93.88 89 ALA A N 1
ATOM 708 C CA . ALA A 1 89 ? -5.539 5.176 9.727 1 93.88 89 ALA A CA 1
ATOM 709 C C . ALA A 1 89 ? -7.031 5.098 9.422 1 93.88 89 ALA A C 1
ATOM 711 O O . ALA A 1 89 ? -7.605 6.023 8.836 1 93.88 89 ALA A O 1
ATOM 712 N N . GLU A 1 90 ? -7.676 4.035 9.82 1 89.31 90 GLU A N 1
ATOM 713 C CA . GLU A 1 90 ? -9.109 3.861 9.586 1 89.31 90 GLU A CA 1
ATOM 714 C C . GLU A 1 90 ? -9.922 4.934 10.312 1 89.31 90 GLU A C 1
ATOM 716 O O . GLU A 1 90 ? -10.938 5.398 9.797 1 89.31 90 GLU A O 1
ATOM 721 N N . PHE A 1 91 ? -9.5 5.207 11.484 1 92.69 91 PHE A N 1
ATOM 722 C CA . PHE A 1 91 ? -10.164 6.254 12.25 1 92.69 91 PHE A CA 1
ATOM 723 C C . PHE A 1 91 ? -10.148 7.574 11.484 1 92.69 91 PHE A C 1
ATOM 725 O O . PHE A 1 91 ? -11.188 8.227 11.336 1 92.69 91 PHE A O 1
ATOM 732 N N . ILE A 1 92 ? -9.016 7.926 11 1 94.31 92 ILE A N 1
ATOM 733 C CA . ILE A 1 92 ? -8.875 9.18 10.266 1 94.31 92 ILE A CA 1
ATOM 734 C C . ILE A 1 92 ? -9.734 9.133 9 1 94.31 92 ILE A C 1
ATOM 736 O O . ILE A 1 92 ? -10.43 10.102 8.688 1 94.31 92 ILE A O 1
ATOM 740 N N . GLU A 1 93 ? -9.719 8.07 8.273 1 90.5 93 GLU A N 1
ATOM 741 C CA . GLU A 1 93 ? -10.469 7.938 7.035 1 90.5 93 GLU A CA 1
ATOM 742 C C . GLU A 1 93 ? -11.977 8.016 7.289 1 90.5 93 GLU A C 1
ATOM 744 O O . GLU A 1 93 ? -12.711 8.633 6.512 1 90.5 93 GLU A O 1
ATOM 749 N N . LYS A 1 94 ? -12.391 7.426 8.328 1 88.69 94 LYS A N 1
ATOM 750 C CA . LYS A 1 94 ? -13.805 7.492 8.695 1 88.69 94 LYS A CA 1
ATOM 751 C C . LYS A 1 94 ? -14.211 8.914 9.062 1 88.69 94 LYS A C 1
ATOM 753 O O . LYS A 1 94 ? -15.281 9.383 8.68 1 88.69 94 LYS A O 1
ATOM 758 N N . GLU A 1 95 ? -13.398 9.516 9.797 1 87.88 95 GLU A N 1
ATOM 759 C CA . GLU A 1 95 ? -13.656 10.898 10.18 1 87.88 95 GLU A CA 1
ATOM 760 C C . GLU A 1 95 ? -13.766 11.797 8.945 1 87.88 95 GLU A C 1
ATOM 762 O O . GLU A 1 95 ? -14.625 12.68 8.891 1 87.88 95 GLU A O 1
ATOM 767 N N . MET A 1 96 ? -12.891 11.562 8.078 1 86.12 96 MET A N 1
ATOM 768 C CA . MET A 1 96 ? -12.859 12.391 6.875 1 86.12 96 MET A CA 1
ATOM 769 C C . MET A 1 96 ? -14.07 12.109 5.988 1 86.12 96 MET A C 1
ATOM 771 O O . MET A 1 96 ? -14.562 13 5.297 1 86.12 96 MET A O 1
ATOM 775 N N . ALA A 1 97 ? -14.391 10.859 5.859 1 80.62 97 ALA A N 1
ATOM 776 C CA . ALA A 1 97 ? -15.555 10.5 5.059 1 80.62 97 ALA A CA 1
ATOM 777 C C . ALA A 1 97 ? -16.828 11.133 5.617 1 80.62 97 ALA A C 1
ATOM 779 O O . ALA A 1 97 ? -17.719 11.508 4.859 1 80.62 97 ALA A O 1
ATOM 780 N N . GLN A 1 98 ? -16.906 11.148 6.91 1 76.38 98 GLN A N 1
ATOM 781 C CA . GLN A 1 98 ? -18.078 11.711 7.57 1 76.38 98 GLN A CA 1
ATOM 782 C C . GLN A 1 98 ? -18.094 13.234 7.457 1 76.38 98 GLN A C 1
ATOM 784 O O . GLN A 1 98 ? -19.172 13.844 7.383 1 76.38 98 GLN A O 1
ATOM 789 N N . GLY A 1 99 ? -16.938 13.711 7.637 1 62.91 99 GLY A N 1
ATOM 790 C CA . GLY A 1 99 ? -16.875 15.164 7.555 1 62.91 99 GLY A CA 1
ATOM 791 C C . GLY A 1 99 ? -17.125 15.688 6.156 1 62.91 99 GLY A C 1
ATOM 792 O O . GLY A 1 99 ? -17.625 16.797 5.988 1 62.91 99 GLY A O 1
ATOM 793 N N . SER A 1 100 ? -16.641 15.023 5.223 1 57.72 100 SER A N 1
ATOM 794 C CA . SER A 1 100 ? -16.984 15.461 3.877 1 57.72 100 SER A CA 1
ATOM 795 C C . SER A 1 100 ? -18.5 15.406 3.66 1 57.72 100 SER A C 1
ATOM 797 O O . SER A 1 100 ? -19.031 16.047 2.752 1 57.72 100 SER A O 1
ATOM 799 N N . THR A 1 101 ? -19.094 14.453 4.305 1 47.09 101 THR A N 1
ATOM 800 C CA . THR A 1 101 ? -20.547 14.43 4.195 1 47.09 101 THR A CA 1
ATOM 801 C C . THR A 1 101 ? -21.172 15.641 4.883 1 47.09 101 THR A C 1
ATOM 803 O O . THR A 1 101 ? -22.234 16.109 4.48 1 47.09 101 THR A O 1
ATOM 806 N N . PHE A 1 102 ? -20.562 16.219 5.859 1 42.53 102 PHE A N 1
ATOM 807 C CA . PHE A 1 102 ? -21.188 17.344 6.559 1 42.53 102 PHE A CA 1
ATOM 808 C C . PHE A 1 102 ? -20.922 18.641 5.824 1 42.53 102 PHE A C 1
ATOM 810 O O . PHE A 1 102 ? -21.594 19.656 6.086 1 42.53 102 PHE A O 1
ATOM 817 N N . SER A 1 103 ? -19.797 18.812 5.121 1 38.03 103 SER A N 1
ATOM 818 C CA . SER A 1 103 ? -19.641 20.125 4.52 1 38.03 103 SER A CA 1
ATOM 819 C C . SER A 1 103 ? -20.672 20.344 3.404 1 38.03 103 SER A C 1
ATOM 821 O O . SER A 1 103 ? -20.594 21.328 2.66 1 38.03 103 SER A O 1
ATOM 823 N N . ILE A 1 104 ? -21.438 19.391 3.09 1 30.77 104 ILE A N 1
ATOM 824 C CA . ILE A 1 104 ? -22.469 19.922 2.209 1 30.77 104 ILE A CA 1
ATOM 825 C C . ILE A 1 104 ? -23.578 20.562 3.043 1 30.77 104 ILE A C 1
ATOM 827 O O . ILE A 1 104 ? -23.969 20.016 4.078 1 30.77 104 ILE A O 1
ATOM 831 N N . MET B 1 1 ? -19.328 -2.389 -1.208 1 80.12 1 MET B N 1
ATOM 832 C CA . MET B 1 1 ? -18.172 -2.947 -0.519 1 80.12 1 MET B CA 1
ATOM 833 C C . MET B 1 1 ? -18.234 -4.473 -0.5 1 80.12 1 MET B C 1
ATOM 835 O O . MET B 1 1 ? -17.297 -5.141 -0.965 1 80.12 1 MET B O 1
ATOM 839 N N . ALA B 1 2 ? -19.406 -4.957 -0.238 1 83.69 2 ALA B N 1
ATOM 840 C CA . ALA B 1 2 ? -19.547 -6.41 -0.164 1 83.69 2 ALA B CA 1
ATOM 841 C C . ALA B 1 2 ? -19.328 -7.051 -1.53 1 83.69 2 ALA B C 1
ATOM 843 O O . ALA B 1 2 ? -18.641 -8.07 -1.641 1 83.69 2 ALA B O 1
ATOM 844 N N . LEU B 1 3 ? -19.812 -6.418 -2.518 1 92.5 3 LEU B N 1
ATOM 845 C CA . LEU B 1 3 ? -19.672 -6.973 -3.859 1 92.5 3 LEU B CA 1
ATOM 846 C C . LEU B 1 3 ? -18.219 -6.98 -4.293 1 92.5 3 LEU B C 1
ATOM 848 O O . LEU B 1 3 ? -17.734 -7.969 -4.852 1 92.5 3 LEU B O 1
ATOM 852 N N . ALA B 1 4 ? -17.578 -5.918 -4.078 1 94.31 4 ALA B N 1
ATOM 853 C CA . ALA B 1 4 ? -16.172 -5.836 -4.441 1 94.31 4 ALA B CA 1
ATOM 854 C C . ALA B 1 4 ? -15.344 -6.883 -3.693 1 94.31 4 ALA B C 1
ATOM 856 O O . ALA B 1 4 ? -14.406 -7.457 -4.25 1 94.31 4 ALA B O 1
ATOM 857 N N . ARG B 1 5 ? -15.711 -7.191 -2.479 1 93.75 5 ARG B N 1
ATOM 858 C CA . ARG B 1 5 ? -15.008 -8.195 -1.685 1 93.75 5 ARG B CA 1
ATOM 859 C C . ARG B 1 5 ? -15.195 -9.594 -2.271 1 93.75 5 ARG B C 1
ATOM 861 O O . ARG B 1 5 ? -14.258 -10.391 -2.303 1 93.75 5 ARG B O 1
ATOM 868 N N . THR B 1 6 ? -16.391 -9.812 -2.654 1 94.19 6 THR B N 1
ATOM 869 C CA . THR B 1 6 ? -16.672 -11.086 -3.299 1 94.19 6 THR B CA 1
ATOM 870 C C . THR B 1 6 ? -15.914 -11.203 -4.617 1 94.19 6 THR B C 1
ATOM 872 O O . THR B 1 6 ? -15.367 -12.266 -4.93 1 94.19 6 THR B O 1
ATOM 875 N N . ARG B 1 7 ? -15.938 -10.141 -5.324 1 96 7 ARG B N 1
ATOM 876 C CA . ARG B 1 7 ? -15.258 -10.148 -6.617 1 96 7 ARG B CA 1
ATOM 877 C C . ARG B 1 7 ? -13.758 -10.359 -6.445 1 96 7 ARG B C 1
ATOM 879 O O . ARG B 1 7 ? -13.133 -11.078 -7.23 1 96 7 ARG B O 1
ATOM 886 N N . GLN B 1 8 ? -13.172 -9.703 -5.441 1 96.69 8 GLN B N 1
ATOM 887 C CA . GLN B 1 8 ? -11.742 -9.898 -5.215 1 96.69 8 GLN B CA 1
ATOM 888 C C . GLN B 1 8 ? -11.438 -11.352 -4.863 1 96.69 8 GLN B C 1
ATOM 890 O O . GLN B 1 8 ? -10.453 -11.922 -5.344 1 96.69 8 GLN B O 1
ATOM 895 N N . ALA B 1 9 ? -12.328 -11.984 -4.074 1 95.81 9 ALA B N 1
ATOM 896 C CA . ALA B 1 9 ? -12.141 -13.375 -3.691 1 95.81 9 ALA B CA 1
ATOM 897 C C . ALA B 1 9 ? -12.234 -14.297 -4.906 1 95.81 9 ALA B C 1
ATOM 899 O O . ALA B 1 9 ? -11.438 -15.227 -5.047 1 95.81 9 ALA B O 1
ATOM 900 N N . THR B 1 10 ? -13.18 -14 -5.73 1 96.38 10 THR B N 1
ATOM 901 C CA . THR B 1 10 ? -13.359 -14.797 -6.938 1 96.38 10 THR B CA 1
ATOM 902 C C . THR B 1 10 ? -12.148 -14.664 -7.855 1 96.38 10 THR B C 1
ATOM 904 O O . THR B 1 10 ? -11.672 -15.656 -8.422 1 96.38 10 THR B O 1
ATOM 907 N N . ALA B 1 11 ? -11.648 -13.5 -8 1 97.75 11 ALA B N 1
AT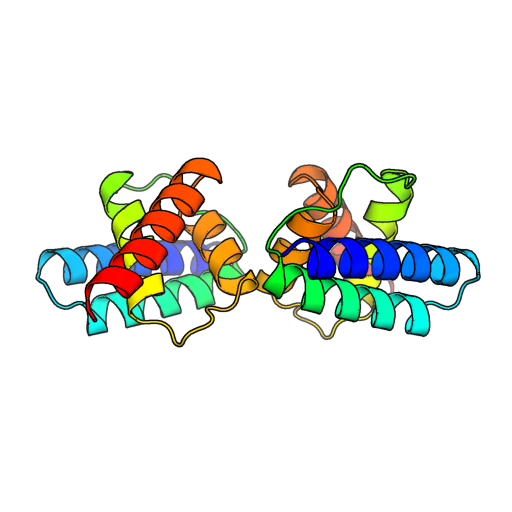OM 908 C CA . ALA B 1 11 ? -10.477 -13.258 -8.852 1 97.75 11 ALA B CA 1
ATOM 909 C C . ALA B 1 11 ? -9.258 -14.008 -8.328 1 97.75 11 ALA B C 1
ATOM 911 O O . ALA B 1 11 ? -8.523 -14.625 -9.102 1 97.75 11 ALA B O 1
ATOM 912 N N . ILE B 1 12 ? -9.094 -14.008 -7.016 1 97.94 12 ILE B N 1
ATOM 913 C CA . ILE B 1 12 ? -7.957 -14.711 -6.422 1 97.94 12 ILE B CA 1
ATOM 914 C C . ILE B 1 12 ? -8.125 -16.219 -6.605 1 97.94 12 ILE B C 1
ATOM 916 O O . ILE B 1 12 ? -7.16 -16.922 -6.914 1 97.94 12 ILE B O 1
ATOM 920 N N . HIS B 1 13 ? -9.344 -16.656 -6.41 1 97.31 13 HIS B N 1
ATOM 921 C CA . HIS B 1 13 ? -9.617 -18.062 -6.645 1 97.31 13 HIS B CA 1
ATOM 922 C C . HIS B 1 13 ? -9.266 -18.469 -8.07 1 97.31 13 HIS B C 1
ATOM 924 O O . HIS B 1 13 ? -8.617 -19.5 -8.289 1 97.31 13 HIS B O 1
ATOM 930 N N . ARG B 1 14 ? -9.656 -17.688 -9.008 1 98 14 ARG B N 1
ATOM 931 C CA . ARG B 1 14 ? -9.336 -17.953 -10.414 1 98 14 ARG B CA 1
ATOM 932 C C . ARG B 1 14 ? -7.832 -17.891 -10.648 1 98 14 ARG B C 1
ATOM 934 O O . ARG B 1 14 ? -7.273 -18.703 -11.383 1 98 14 ARG B O 1
ATOM 941 N N . ALA B 1 15 ? -7.152 -16.922 -10.102 1 98.31 15 ALA B N 1
ATOM 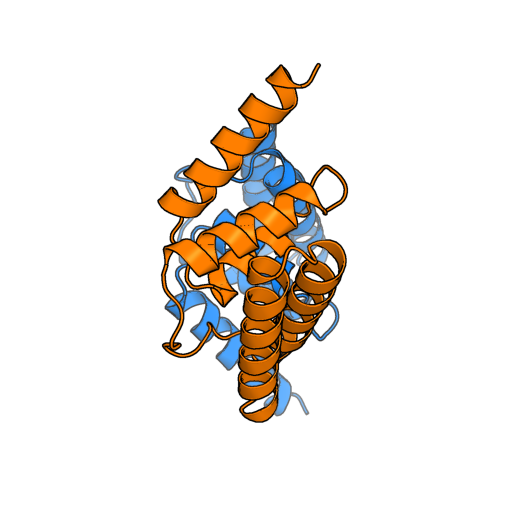942 C CA . ALA B 1 15 ? -5.707 -16.781 -10.258 1 98.31 15 ALA B CA 1
ATOM 943 C C . ALA B 1 15 ? -4.984 -18.047 -9.812 1 98.31 15 ALA B C 1
ATOM 945 O O . ALA B 1 15 ? -4.098 -18.531 -10.516 1 98.31 15 ALA B O 1
ATOM 946 N N . ILE B 1 16 ? -5.445 -18.531 -8.688 1 97.69 16 ILE B N 1
ATOM 947 C CA . ILE B 1 16 ? -4.828 -19.734 -8.148 1 97.69 16 ILE B CA 1
ATOM 948 C C . ILE B 1 16 ? -5.105 -20.922 -9.078 1 97.69 16 ILE B C 1
ATOM 950 O O . ILE B 1 16 ? -4.223 -21.75 -9.328 1 97.69 16 ILE B O 1
ATOM 954 N N . GLY B 1 17 ? -6.328 -21.016 -9.5 1 97.69 17 GLY B N 1
ATOM 955 C CA . GLY B 1 17 ? -6.637 -22.047 -10.477 1 97.69 17 GLY B CA 1
ATOM 956 C C . GLY B 1 17 ? -5.723 -22.016 -11.688 1 97.69 17 GLY B C 1
ATOM 957 O O . GLY B 1 17 ? -5.164 -23.047 -12.078 1 97.69 17 GLY B O 1
ATOM 958 N N . PHE B 1 18 ? -5.52 -20.875 -12.273 1 98.44 18 PHE B N 1
ATOM 959 C CA . PHE B 1 18 ? -4.664 -20.703 -13.445 1 98.44 18 PHE B CA 1
ATOM 960 C C . PHE B 1 18 ? -3.209 -21 -13.094 1 98.44 18 PHE B C 1
ATOM 962 O O . PHE B 1 18 ? -2.471 -21.562 -13.906 1 98.44 18 PHE B O 1
ATOM 969 N N . LEU B 1 19 ? -2.787 -20.562 -11.922 1 97 19 LEU B N 1
ATOM 970 C CA . LEU B 1 19 ? -1.425 -20.844 -11.484 1 97 19 LEU B CA 1
ATOM 971 C C . LEU B 1 19 ? -1.168 -22.344 -11.414 1 97 19 LEU B C 1
ATOM 973 O O . LEU B 1 19 ? -0.118 -22.812 -11.859 1 97 19 LEU B O 1
ATOM 977 N N . ASN B 1 20 ? -2.166 -23.016 -10.914 1 96.25 20 ASN B N 1
ATOM 978 C CA . ASN B 1 20 ? -2.045 -24.453 -10.734 1 96.25 20 ASN B CA 1
ATOM 979 C C . ASN B 1 20 ? -2.023 -25.188 -12.078 1 96.25 20 ASN B C 1
ATOM 981 O O . ASN B 1 20 ? -1.465 -26.281 -12.18 1 96.25 20 ASN B O 1
ATOM 985 N N . THR B 1 21 ? -2.6 -24.562 -13.039 1 97.56 21 THR B N 1
ATOM 986 C CA . THR B 1 21 ? -2.623 -25.203 -14.352 1 97.56 21 THR B CA 1
ATOM 987 C C . THR B 1 21 ? -1.49 -24.672 -15.227 1 97.56 21 THR B C 1
ATOM 989 O O . THR B 1 21 ? -1.401 -25.016 -16.406 1 97.56 21 THR B O 1
ATOM 992 N N . GLY B 1 22 ? -0.69 -23.75 -14.688 1 96.5 22 GLY B N 1
ATOM 993 C CA . GLY B 1 22 ? 0.505 -23.266 -15.367 1 96.5 22 GLY B CA 1
ATOM 994 C C . GLY B 1 22 ? 0.25 -22.078 -16.25 1 96.5 22 GLY B C 1
ATOM 995 O O . GLY B 1 22 ? 1.136 -21.641 -17 1 96.5 22 GLY B O 1
ATOM 996 N N . GLU B 1 23 ? -0.898 -21.547 -16.266 1 97.56 23 GLU B N 1
ATOM 997 C CA . GLU B 1 23 ? -1.251 -20.375 -17.062 1 97.56 23 GLU B CA 1
ATOM 998 C C . GLU B 1 23 ? -0.914 -19.094 -16.328 1 97.56 23 GLU B C 1
ATOM 1000 O O . GLU B 1 23 ? -1.811 -18.359 -15.914 1 97.56 23 GLU B O 1
ATOM 1005 N N . ARG B 1 24 ? 0.295 -18.75 -16.312 1 96.81 24 ARG B N 1
ATOM 1006 C CA . ARG B 1 24 ? 0.835 -17.703 -15.453 1 96.81 24 ARG B CA 1
ATOM 1007 C C . ARG B 1 24 ? 0.348 -16.328 -15.891 1 96.81 24 ARG B C 1
ATOM 1009 O O . ARG B 1 24 ? 0.045 -15.469 -15.062 1 96.81 24 ARG B O 1
ATOM 1016 N N . ALA B 1 25 ? 0.289 -16.125 -17.203 1 96.81 25 ALA B N 1
ATOM 1017 C CA . ALA B 1 25 ? -0.161 -14.82 -17.703 1 96.81 25 ALA B CA 1
ATOM 1018 C C . ALA B 1 25 ? -1.616 -14.562 -17.328 1 96.81 25 ALA B C 1
ATOM 1020 O O . ALA B 1 25 ? -1.966 -13.461 -16.906 1 96.81 25 ALA B O 1
ATOM 1021 N N . ARG B 1 26 ? -2.383 -15.625 -17.422 1 98.25 26 ARG B N 1
ATOM 1022 C CA . ARG B 1 26 ? -3.789 -15.508 -17.047 1 98.25 26 ARG B CA 1
ATOM 1023 C C . ARG B 1 26 ? -3.945 -15.312 -15.547 1 98.25 26 ARG B C 1
ATOM 1025 O O . ARG B 1 26 ? -4.797 -14.539 -15.102 1 98.25 26 ARG B O 1
ATOM 1032 N N . ALA B 1 27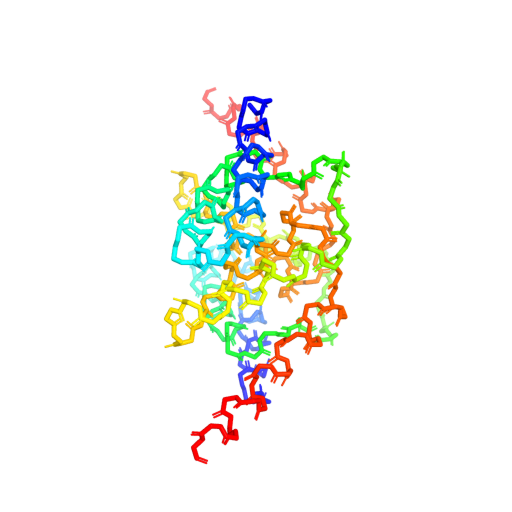 ? -3.154 -16.031 -14.812 1 98.5 27 ALA B N 1
ATOM 1033 C CA . ALA B 1 27 ? -3.168 -15.875 -13.367 1 98.5 27 ALA B CA 1
ATOM 1034 C C . ALA B 1 27 ? -2.871 -14.43 -12.969 1 98.5 27 ALA B C 1
ATOM 1036 O O . ALA B 1 27 ? -3.551 -13.859 -12.109 1 98.5 27 ALA B O 1
ATOM 1037 N N . HIS B 1 28 ? -1.931 -13.82 -13.648 1 97.81 28 HIS B N 1
ATOM 1038 C CA . HIS B 1 28 ? -1.523 -12.461 -13.305 1 97.81 28 HIS B CA 1
ATOM 1039 C C . HIS B 1 28 ? -2.619 -11.453 -13.648 1 97.81 28 HIS B C 1
ATOM 1041 O O . HIS B 1 28 ? -2.816 -10.477 -12.922 1 97.81 28 HIS B O 1
ATOM 1047 N N . VAL B 1 29 ? -3.357 -11.68 -14.742 1 98.19 29 VAL B N 1
ATOM 1048 C CA . VAL B 1 29 ? -4.48 -10.82 -15.102 1 98.19 29 VAL B CA 1
ATOM 1049 C C . VAL B 1 29 ? -5.516 -10.828 -13.977 1 98.19 29 VAL B C 1
ATOM 1051 O O . VAL B 1 29 ? -6.062 -9.781 -13.625 1 98.19 29 VAL B O 1
ATOM 1054 N N . GLU B 1 30 ? -5.75 -12.023 -13.406 1 98.44 30 GLU B N 1
ATOM 1055 C CA . GLU B 1 30 ? -6.723 -12.148 -12.328 1 98.44 30 GLU B CA 1
ATOM 1056 C C . GLU B 1 30 ? -6.219 -11.469 -11.055 1 98.44 30 GLU B C 1
ATOM 1058 O O . GLU B 1 30 ? -7.008 -10.906 -10.289 1 98.44 30 GLU B O 1
ATOM 1063 N N . VAL B 1 31 ? -4.938 -11.523 -10.805 1 97.69 31 VAL B N 1
ATOM 1064 C CA . VAL B 1 31 ? -4.367 -10.828 -9.656 1 97.69 31 VAL B CA 1
ATOM 1065 C C . VAL B 1 31 ? -4.594 -9.328 -9.797 1 97.69 31 VAL B C 1
ATOM 1067 O O . VAL B 1 31 ? -4.992 -8.656 -8.836 1 97.69 31 VAL B O 1
ATOM 1070 N N . ARG B 1 32 ? -4.387 -8.797 -10.992 1 97.12 32 ARG B N 1
ATOM 1071 C CA . ARG B 1 32 ? -4.598 -7.375 -11.234 1 97.12 32 ARG B CA 1
ATOM 1072 C C . ARG B 1 32 ? -6.07 -7.004 -11.062 1 97.12 32 ARG B C 1
ATOM 1074 O O . ARG B 1 32 ? -6.387 -5.926 -10.555 1 97.12 32 ARG B O 1
ATOM 1081 N N . ARG B 1 33 ? -6.902 -7.902 -11.461 1 97.75 33 ARG B N 1
ATOM 1082 C CA . ARG B 1 33 ? -8.336 -7.699 -11.25 1 97.75 33 ARG B CA 1
ATOM 1083 C C . ARG B 1 33 ? -8.664 -7.648 -9.766 1 97.75 33 ARG B C 1
ATOM 1085 O O . ARG B 1 33 ? -9.469 -6.816 -9.328 1 97.75 33 ARG B O 1
ATOM 1092 N N . ALA B 1 34 ? -8.086 -8.562 -9.039 1 97.56 34 ALA B N 1
ATOM 1093 C CA . ALA B 1 34 ? -8.305 -8.586 -7.594 1 97.56 34 ALA B CA 1
ATOM 1094 C C . ALA B 1 34 ? -7.844 -7.285 -6.949 1 97.56 34 ALA B C 1
ATOM 1096 O O . ALA B 1 34 ? -8.516 -6.742 -6.07 1 97.56 34 ALA B O 1
ATOM 1097 N N . LEU B 1 35 ? -6.727 -6.805 -7.406 1 96.62 35 LEU B N 1
ATOM 1098 C CA . LEU B 1 35 ? -6.188 -5.551 -6.895 1 96.62 35 LEU B CA 1
ATOM 1099 C C . LEU B 1 35 ? -7.137 -4.395 -7.184 1 96.62 35 LEU B C 1
ATOM 1101 O O . LEU B 1 35 ? -7.336 -3.518 -6.34 1 96.62 35 LEU B O 1
ATOM 1105 N N . HIS B 1 36 ? -7.645 -4.41 -8.375 1 96.31 36 HIS B N 1
ATOM 1106 C CA . HIS B 1 36 ? -8.609 -3.381 -8.734 1 96.31 36 HIS B CA 1
ATOM 1107 C C . HIS B 1 36 ? -9.82 -3.41 -7.805 1 96.31 36 HIS B C 1
ATOM 1109 O O . HIS B 1 36 ? -10.242 -2.371 -7.289 1 96.31 36 HIS B O 1
ATOM 1115 N N . GLN B 1 37 ? -10.344 -4.555 -7.531 1 96 37 GLN B N 1
ATOM 1116 C CA . GLN B 1 37 ? -11.484 -4.691 -6.625 1 96 37 GLN B CA 1
ATOM 1117 C C . GLN B 1 37 ? -11.102 -4.293 -5.203 1 96 37 GLN B C 1
ATOM 1119 O O . GLN B 1 37 ? -11.906 -3.705 -4.48 1 96 37 GLN B O 1
ATOM 1124 N N . ASN B 1 38 ? -9.891 -4.637 -4.797 1 95.56 38 ASN B N 1
ATOM 1125 C CA . ASN B 1 38 ? -9.398 -4.316 -3.463 1 95.56 38 ASN B CA 1
ATOM 1126 C C . ASN B 1 38 ? -9.328 -2.809 -3.238 1 95.56 38 ASN B C 1
ATOM 1128 O O . ASN B 1 38 ? -9.547 -2.33 -2.123 1 95.56 38 ASN B O 1
ATOM 1132 N N . SER B 1 39 ? -9.016 -2.102 -4.328 1 93 39 SER B N 1
ATOM 1133 C CA . SER B 1 39 ? -8.977 -0.648 -4.211 1 93 39 SER B CA 1
ATOM 1134 C C . SER B 1 39 ? -10.344 -0.083 -3.85 1 93 39 SER B C 1
ATOM 1136 O O . SER B 1 39 ? -10.445 1.027 -3.322 1 93 39 SER B O 1
ATOM 1138 N N . VAL B 1 40 ? -11.336 -0.879 -4.105 1 91.56 40 VAL B N 1
ATOM 1139 C CA . VAL B 1 40 ? -12.703 -0.458 -3.824 1 91.56 40 VAL B CA 1
ATOM 1140 C C . VAL B 1 40 ? -13.102 -0.889 -2.414 1 91.56 40 VAL B C 1
ATOM 1142 O O . VAL B 1 40 ? -13.594 -0.079 -1.627 1 91.56 40 VAL B O 1
ATOM 1145 N N . CYS B 1 41 ? -12.82 -2.135 -2.113 1 92.5 41 CYS B N 1
ATOM 1146 C CA . CYS B 1 41 ? -13.297 -2.646 -0.835 1 92.5 41 CYS B CA 1
ATOM 1147 C C . CYS B 1 41 ? -12.289 -2.381 0.274 1 92.5 41 CYS B C 1
ATOM 1149 O O . CYS B 1 41 ? -12.633 -2.4 1.455 1 92.5 41 CYS B O 1
ATOM 1151 N N . ARG B 1 42 ? -11.016 -2.221 -0.069 1 89.81 42 ARG B N 1
ATOM 1152 C CA . ARG B 1 42 ? -9.938 -1.862 0.847 1 89.81 42 ARG B CA 1
ATOM 1153 C C . ARG B 1 42 ? -9.914 -2.791 2.057 1 89.81 42 ARG B C 1
ATOM 1155 O O . ARG B 1 42 ? -9.75 -2.336 3.191 1 89.81 42 ARG B O 1
ATOM 1162 N N . ALA B 1 43 ? -10.117 -4.07 1.785 1 90.31 43 ALA B N 1
ATOM 1163 C CA . ALA B 1 43 ? -10.164 -5.105 2.816 1 90.31 43 ALA B CA 1
ATOM 1164 C C . ALA B 1 43 ? -9.43 -6.363 2.365 1 90.31 43 ALA B C 1
ATOM 1166 O O . ALA B 1 43 ? -9.359 -6.652 1.17 1 90.31 43 ALA B O 1
ATOM 1167 N N . PRO B 1 44 ? -8.867 -7.066 3.346 1 92.31 44 PRO B N 1
ATOM 1168 C CA . PRO B 1 44 ? -8.188 -8.312 2.984 1 92.31 44 PRO B CA 1
ATOM 1169 C C . PRO B 1 44 ? -9.148 -9.391 2.492 1 92.31 44 PRO B C 1
ATOM 1171 O O . PRO B 1 44 ? -10.367 -9.25 2.648 1 92.31 44 PRO B O 1
ATOM 1174 N N . LEU B 1 45 ? -8.516 -10.359 1.92 1 92.25 45 LEU B N 1
ATOM 1175 C CA . LEU B 1 45 ? -9.273 -11.531 1.511 1 92.25 45 LEU B CA 1
ATOM 1176 C C . LEU B 1 45 ? -9.945 -12.188 2.711 1 92.25 45 LEU B C 1
ATOM 1178 O O . LEU B 1 45 ? -9.359 -12.273 3.791 1 92.25 45 LEU B O 1
ATOM 1182 N N . LEU B 1 46 ? -11.156 -12.406 2.605 1 77.69 46 LEU B N 1
ATOM 1183 C CA . LEU B 1 46 ? -11.836 -13.172 3.646 1 77.69 46 LEU B CA 1
ATOM 1184 C C . LEU B 1 46 ? -11.258 -14.578 3.76 1 77.69 46 LEU B C 1
ATOM 1186 O O . LEU B 1 46 ? -10.734 -15.117 2.783 1 77.69 46 LEU B O 1
ATOM 1190 N N . ASN B 1 47 ? -11.039 -15.008 4.941 1 65.75 47 ASN B N 1
ATOM 1191 C CA . ASN B 1 47 ? -10.484 -16.328 5.211 1 65.75 47 ASN B CA 1
ATOM 1192 C C . ASN B 1 47 ? -10.891 -17.344 4.141 1 65.75 47 ASN B C 1
ATOM 1194 O O . ASN B 1 47 ? -12.055 -17.75 4.082 1 65.75 47 ASN B O 1
ATOM 1198 N N . THR B 1 48 ? -10.047 -17.359 3.309 1 65 48 THR B N 1
ATOM 1199 C CA . THR B 1 48 ? -10.305 -18.188 2.141 1 65 48 THR B CA 1
ATOM 1200 C C . THR B 1 48 ? -9.781 -19.609 2.357 1 65 48 THR B C 1
ATOM 1202 O O . THR B 1 48 ? -9.031 -19.859 3.307 1 65 48 THR B O 1
ATOM 1205 N N . GLN B 1 49 ? -10.273 -20.406 1.43 1 82.5 49 GLN B N 1
ATOM 1206 C CA . GLN B 1 49 ? -9.969 -21.812 1.202 1 82.5 49 GLN B CA 1
ATOM 1207 C C . GLN B 1 49 ? -8.555 -22 0.656 1 82.5 49 GLN B C 1
ATOM 1209 O O . GLN B 1 49 ? -8.109 -23.125 0.423 1 82.5 49 GLN B O 1
ATOM 1214 N N . HIS B 1 50 ? -7.785 -20.938 0.677 1 91.94 50 HIS B N 1
ATOM 1215 C CA . HIS B 1 50 ? -6.465 -21.031 0.061 1 91.94 50 HIS B CA 1
ATOM 1216 C C . HIS B 1 50 ? -5.367 -21.094 1.118 1 91.94 50 HIS B C 1
ATOM 1218 O O . HIS B 1 50 ? -5.469 -20.453 2.164 1 91.94 50 HIS B O 1
ATOM 1224 N N . SER B 1 51 ? -4.383 -21.828 0.773 1 93.31 51 SER B N 1
ATOM 1225 C CA . SER B 1 51 ? -3.256 -21.969 1.691 1 93.31 51 SER B CA 1
ATOM 1226 C C . SER B 1 51 ? -2.35 -20.75 1.639 1 93.31 51 SER B C 1
ATOM 1228 O O . SER B 1 51 ? -2.332 -20.016 0.641 1 93.31 51 SER B O 1
ATOM 1230 N N . LYS B 1 52 ? -1.574 -20.594 2.646 1 93.38 52 LYS B N 1
ATOM 1231 C CA . LYS B 1 52 ? -0.597 -19.516 2.689 1 93.38 52 LYS B CA 1
ATOM 1232 C C . LYS B 1 52 ? 0.415 -19.641 1.555 1 93.38 52 LYS B C 1
ATOM 1234 O O . LYS B 1 52 ? 0.822 -18.641 0.964 1 93.38 52 LYS B O 1
ATOM 1239 N N . SER B 1 53 ? 0.766 -20.828 1.312 1 94.31 53 SER B N 1
ATOM 1240 C CA . SER B 1 53 ? 1.736 -21.078 0.253 1 94.31 53 SER B CA 1
ATOM 1241 C C . SER B 1 53 ? 1.205 -20.641 -1.104 1 94.31 53 SER B C 1
ATOM 1243 O O . SER B 1 53 ? 1.952 -20.094 -1.922 1 94.31 53 SER B O 1
ATOM 1245 N N . GLU B 1 54 ? -0.078 -20.906 -1.352 1 95.62 54 GLU B N 1
ATOM 1246 C CA . GLU B 1 54 ? -0.689 -20.484 -2.607 1 95.62 54 GLU B CA 1
ATOM 1247 C C . GLU B 1 54 ? -0.724 -18.953 -2.719 1 95.62 54 GLU B C 1
ATOM 1249 O O . GLU B 1 54 ? -0.446 -18.406 -3.783 1 95.62 54 GLU B O 1
ATOM 1254 N N . LEU B 1 55 ? -1 -18.359 -1.646 1 96.44 55 LEU B N 1
ATOM 1255 C CA . LEU B 1 55 ? -1.075 -16.906 -1.636 1 96.44 55 LEU B CA 1
ATOM 1256 C C . LEU B 1 55 ? 0.307 -16.281 -1.822 1 96.44 55 LEU B C 1
ATOM 1258 O O . LEU B 1 55 ? 0.457 -15.297 -2.537 1 96.44 55 LEU B O 1
ATOM 1262 N N . MET B 1 56 ? 1.304 -16.875 -1.24 1 96.56 56 MET B N 1
ATOM 1263 C CA . MET B 1 56 ? 2.68 -16.422 -1.417 1 96.56 56 MET B CA 1
ATOM 1264 C C . MET B 1 56 ? 3.123 -16.578 -2.869 1 96.56 56 MET B C 1
ATOM 1266 O O . MET B 1 56 ? 3.85 -15.734 -3.395 1 96.56 56 MET B O 1
ATOM 1270 N N . GLU B 1 57 ? 2.631 -17.594 -3.514 1 96.69 57 GLU B N 1
ATOM 1271 C CA . GLU B 1 57 ? 2.977 -17.797 -4.914 1 96.69 57 GLU B CA 1
ATOM 1272 C C . GLU B 1 57 ? 2.346 -16.734 -5.809 1 96.69 57 GLU B C 1
ATOM 1274 O O . GLU B 1 57 ? 2.93 -16.344 -6.82 1 96.69 57 GLU B O 1
ATOM 1279 N N . LEU B 1 58 ? 1.188 -16.375 -5.449 1 97.25 58 LEU B N 1
ATOM 1280 C CA . LEU B 1 58 ? 0.574 -15.289 -6.207 1 97.25 58 LEU B CA 1
ATOM 1281 C C . LEU B 1 58 ? 1.385 -14 -6.07 1 97.25 58 LEU B C 1
ATOM 1283 O O . LEU B 1 58 ? 1.515 -13.242 -7.031 1 97.25 58 LEU B O 1
ATOM 1287 N N . TYR B 1 59 ? 1.883 -13.719 -4.906 1 97 59 TYR B N 1
ATOM 1288 C CA . TYR B 1 59 ? 2.74 -12.562 -4.691 1 97 59 TYR B CA 1
ATOM 1289 C C . TYR B 1 59 ? 4.004 -12.656 -5.535 1 97 59 TYR B C 1
ATOM 1291 O O . TYR B 1 59 ? 4.395 -11.68 -6.188 1 97 59 TYR B O 1
ATOM 1299 N N . ARG B 1 60 ? 4.602 -13.836 -5.586 1 96.12 60 ARG B N 1
ATOM 1300 C CA . ARG B 1 60 ? 5.781 -14.086 -6.41 1 96.12 60 ARG B CA 1
ATOM 1301 C C . ARG B 1 60 ? 5.477 -13.852 -7.883 1 96.12 60 ARG B C 1
ATOM 1303 O O . ARG B 1 60 ? 6.27 -13.227 -8.594 1 96.12 60 ARG B O 1
ATOM 1310 N N . LEU B 1 61 ? 4.363 -14.375 -8.258 1 96.06 61 LEU B N 1
ATOM 1311 C CA . LEU B 1 61 ? 3.934 -14.219 -9.641 1 96.06 61 LEU B CA 1
ATOM 1312 C C . LEU B 1 61 ? 3.859 -12.75 -10.031 1 96.06 61 LEU B C 1
ATOM 1314 O O . LEU B 1 61 ? 4.32 -12.367 -11.109 1 96.06 61 LEU B O 1
ATOM 1318 N N . HIS B 1 62 ? 3.248 -11.977 -9.203 1 95.81 62 HIS B N 1
ATOM 1319 C CA . HIS B 1 62 ? 3.109 -10.555 -9.492 1 95.81 62 HIS B CA 1
ATOM 1320 C C . HIS B 1 62 ? 4.473 -9.883 -9.617 1 95.81 62 HIS B C 1
ATOM 1322 O O . HIS B 1 62 ? 4.684 -9.062 -10.516 1 95.81 62 HIS B O 1
ATOM 1328 N N . LEU B 1 63 ? 5.391 -10.219 -8.742 1 93.44 63 LEU B N 1
ATOM 1329 C CA . LEU B 1 63 ? 6.738 -9.656 -8.797 1 93.44 63 LEU B CA 1
ATOM 1330 C C . LEU B 1 63 ? 7.426 -10.039 -10.102 1 93.44 63 LEU B C 1
ATOM 1332 O O . LEU B 1 63 ? 8.109 -9.211 -10.703 1 93.44 63 LEU B O 1
ATOM 1336 N N . GLN B 1 64 ? 7.184 -11.188 -10.531 1 91.31 64 GLN B N 1
ATOM 1337 C CA . GLN B 1 64 ? 7.836 -11.711 -11.727 1 91.31 64 GLN B CA 1
ATOM 1338 C C . GLN B 1 64 ? 7.277 -11.07 -12.992 1 91.31 64 GLN B C 1
ATOM 1340 O O . GLN B 1 64 ? 8.008 -10.844 -13.953 1 91.31 64 GLN B O 1
ATOM 1345 N N . GLN B 1 65 ? 5.992 -10.789 -12.953 1 90.88 65 GLN B N 1
ATOM 1346 C CA . GLN B 1 65 ? 5.309 -10.383 -14.18 1 90.88 65 GLN B CA 1
ATOM 1347 C C . GLN B 1 65 ? 5.207 -8.867 -14.273 1 90.88 65 GLN B C 1
ATOM 1349 O O . GLN B 1 65 ? 4.812 -8.328 -15.312 1 90.88 65 GLN B O 1
ATOM 1354 N N . SER B 1 66 ? 5.434 -8.242 -13.211 1 86.12 66 SER B N 1
ATOM 1355 C CA . SER B 1 66 ? 5.316 -6.785 -13.219 1 86.12 66 SER B CA 1
ATOM 1356 C C . SER B 1 66 ? 6.582 -6.129 -13.766 1 86.12 66 SER B C 1
ATOM 1358 O O . SER B 1 66 ? 7.676 -6.688 -13.648 1 86.12 66 SER B O 1
ATOM 1360 N N . ASP B 1 67 ? 6.316 -4.996 -14.398 1 75.62 67 ASP B N 1
ATOM 1361 C CA . ASP B 1 67 ? 7.461 -4.188 -14.805 1 75.62 67 ASP B CA 1
ATOM 1362 C C . ASP B 1 67 ? 8.273 -3.73 -13.602 1 75.62 67 ASP B C 1
ATOM 1364 O O . ASP B 1 67 ? 7.715 -3.479 -12.531 1 75.62 67 ASP B O 1
ATOM 1368 N N . MET B 1 68 ? 9.648 -3.748 -13.773 1 66.94 68 MET B N 1
ATOM 1369 C CA . MET B 1 68 ? 10.539 -3.287 -12.711 1 66.94 68 MET B CA 1
ATOM 1370 C C . MET B 1 68 ? 10.938 -1.83 -12.922 1 66.94 68 MET B C 1
ATOM 1372 O O . MET B 1 68 ? 11.18 -1.41 -14.055 1 66.94 68 MET B O 1
ATOM 1376 N N . PRO B 1 69 ? 10.945 -1.046 -11.805 1 67.12 69 PRO B N 1
ATOM 1377 C CA . PRO B 1 69 ? 10.648 -1.472 -10.438 1 67.12 69 PRO B CA 1
ATOM 1378 C C . PRO B 1 69 ? 9.148 -1.553 -10.148 1 67.12 69 PRO B C 1
ATOM 1380 O O . PRO B 1 69 ? 8.375 -0.735 -10.656 1 67.12 69 PRO B O 1
ATOM 1383 N N . THR B 1 70 ? 8.75 -2.547 -9.484 1 77.56 70 THR B N 1
ATOM 1384 C CA . THR B 1 70 ? 7.359 -2.711 -9.078 1 77.56 70 THR B CA 1
ATOM 1385 C C . THR B 1 70 ? 6.926 -1.58 -8.148 1 77.56 70 THR B C 1
ATOM 1387 O O . THR B 1 70 ? 7.668 -1.197 -7.242 1 77.56 70 THR B O 1
ATOM 1390 N N . ASP B 1 71 ? 5.832 -1.119 -8.461 1 88.06 71 ASP B N 1
ATOM 1391 C CA . ASP B 1 71 ? 5.289 -0.034 -7.652 1 88.06 71 ASP B CA 1
ATOM 1392 C C . ASP B 1 71 ? 5.094 -0.475 -6.203 1 88.06 71 ASP B C 1
ATOM 1394 O O . ASP B 1 71 ? 4.434 -1.48 -5.938 1 88.06 71 ASP B O 1
ATOM 1398 N N . PHE B 1 72 ? 5.672 0.219 -5.289 1 90.56 72 PHE B N 1
ATOM 1399 C CA . PHE B 1 72 ? 5.664 -0.186 -3.887 1 90.56 72 PHE B CA 1
ATOM 1400 C C . PHE B 1 72 ? 4.246 -0.148 -3.32 1 90.56 72 PHE B C 1
ATOM 1402 O O . PHE B 1 72 ? 3.861 -1.021 -2.541 1 90.56 72 PHE B O 1
ATOM 1409 N N . GLY B 1 73 ? 3.504 0.87 -3.688 1 93.38 73 GLY B N 1
ATOM 1410 C CA . GLY B 1 73 ? 2.115 0.928 -3.26 1 93.38 73 GLY B CA 1
ATOM 1411 C C . GLY B 1 73 ? 1.312 -0.291 -3.672 1 93.38 73 GLY B C 1
ATOM 1412 O O . GLY B 1 73 ? 0.522 -0.816 -2.885 1 93.38 73 GLY B O 1
ATOM 1413 N N . THR B 1 74 ? 1.574 -0.718 -4.852 1 94.31 74 THR B N 1
ATOM 1414 C CA . THR B 1 74 ? 0.883 -1.905 -5.344 1 94.31 74 THR B CA 1
ATOM 1415 C C . THR B 1 74 ? 1.296 -3.141 -4.551 1 94.31 74 THR B C 1
ATOM 1417 O O . THR B 1 74 ? 0.469 -4.008 -4.266 1 94.31 74 THR B O 1
ATOM 1420 N N . LEU B 1 75 ? 2.561 -3.221 -4.227 1 94.69 75 LEU B N 1
ATOM 1421 C CA . LEU B 1 75 ? 3.035 -4.348 -3.434 1 94.69 75 LEU B CA 1
ATOM 1422 C C . LEU B 1 75 ? 2.396 -4.348 -2.049 1 94.69 75 LEU B C 1
ATOM 1424 O O . LEU B 1 75 ? 1.979 -5.395 -1.552 1 94.69 75 LEU B O 1
ATOM 1428 N N . LEU B 1 76 ? 2.332 -3.215 -1.5 1 95.38 76 LEU B N 1
ATOM 1429 C CA . LEU B 1 76 ? 1.698 -3.107 -0.191 1 95.38 76 LEU B CA 1
ATOM 1430 C C . LEU B 1 76 ? 0.225 -3.492 -0.267 1 95.38 76 LEU B C 1
ATOM 1432 O O . LEU B 1 76 ? -0.292 -4.164 0.629 1 95.38 76 LEU B O 1
ATOM 1436 N N . GLN B 1 77 ? -0.425 -3.043 -1.309 1 95.75 77 GLN B N 1
ATOM 1437 C CA . GLN B 1 77 ? -1.829 -3.389 -1.506 1 95.75 77 GLN B CA 1
ATOM 1438 C C . GLN B 1 77 ? -2.01 -4.895 -1.661 1 95.75 77 GLN B C 1
ATOM 1440 O O . GLN B 1 77 ? -2.934 -5.477 -1.09 1 95.75 77 GLN B O 1
ATOM 1445 N N . LEU B 1 78 ? -1.153 -5.453 -2.439 1 96.75 78 LEU B N 1
ATOM 1446 C CA . LEU B 1 78 ? -1.237 -6.895 -2.641 1 96.75 78 LEU B CA 1
ATOM 1447 C C . LEU B 1 78 ? -0.984 -7.641 -1.335 1 96.75 78 LEU B C 1
ATOM 1449 O O . LEU B 1 78 ? -1.656 -8.633 -1.041 1 96.75 78 LEU B O 1
ATOM 1453 N N . ARG B 1 79 ? -0.045 -7.199 -0.536 1 95.69 79 ARG B N 1
ATOM 1454 C CA . ARG B 1 79 ? 0.21 -7.793 0.773 1 95.69 79 ARG B CA 1
ATOM 1455 C C . ARG B 1 79 ? -1.033 -7.73 1.653 1 95.69 79 ARG B C 1
ATOM 1457 O O . ARG B 1 79 ? -1.39 -8.719 2.301 1 95.69 79 ARG B O 1
ATOM 1464 N N . ALA B 1 80 ? -1.634 -6.605 1.605 1 94.25 80 ALA B N 1
ATOM 1465 C CA . ALA B 1 80 ? -2.836 -6.41 2.414 1 94.25 80 ALA B CA 1
ATOM 1466 C C . ALA B 1 80 ? -3.973 -7.305 1.929 1 94.25 80 ALA B C 1
ATOM 1468 O O . ALA B 1 80 ? -4.668 -7.926 2.736 1 94.25 80 ALA B O 1
ATOM 1469 N N . LEU B 1 81 ? -4.105 -7.348 0.621 1 95.94 81 LEU B N 1
ATOM 1470 C CA . LEU B 1 81 ? -5.148 -8.164 0.009 1 95.94 81 LEU B CA 1
ATOM 1471 C C . LEU B 1 81 ? -4.973 -9.633 0.38 1 95.94 81 LEU B C 1
ATOM 1473 O O . LEU B 1 81 ? -5.938 -10.297 0.773 1 95.94 81 LEU B O 1
ATOM 1477 N N . LEU B 1 82 ? -3.768 -10.086 0.306 1 96.19 82 LEU B N 1
ATOM 1478 C CA . LEU B 1 82 ? -3.475 -11.5 0.494 1 96.19 82 LEU B CA 1
ATOM 1479 C C . LEU B 1 82 ? -3.227 -11.812 1.966 1 96.19 82 LEU B C 1
ATOM 1481 O O . LEU B 1 82 ? -2.984 -12.969 2.326 1 96.19 82 LEU B O 1
ATOM 1485 N N . ASP B 1 83 ? -3.189 -10.773 2.811 1 93.12 83 ASP B N 1
ATOM 1486 C CA . ASP B 1 83 ? -2.93 -10.898 4.242 1 93.12 83 ASP B CA 1
ATOM 1487 C C . ASP B 1 83 ? -1.565 -11.531 4.5 1 93.12 83 ASP B C 1
ATOM 1489 O O . ASP B 1 83 ? -1.446 -12.461 5.309 1 93.12 83 ASP B O 1
ATOM 1493 N N . LEU B 1 84 ? -0.616 -11 3.705 1 93.44 84 LEU B N 1
ATOM 1494 C CA . LEU B 1 84 ? 0.762 -11.438 3.9 1 93.44 84 LEU B CA 1
ATOM 1495 C C . LEU B 1 84 ? 1.481 -10.539 4.898 1 93.44 84 LEU B C 1
ATOM 1497 O O . LEU B 1 84 ? 1.427 -9.312 4.789 1 93.44 84 LEU B O 1
ATOM 1501 N N . ASP B 1 85 ? 2.123 -11.172 5.82 1 89.31 85 ASP B N 1
ATOM 1502 C CA . ASP B 1 85 ? 2.854 -10.344 6.777 1 89.31 85 ASP B CA 1
ATOM 1503 C C . ASP B 1 85 ? 4.168 -9.852 6.18 1 89.31 85 ASP B C 1
ATOM 1505 O O . ASP B 1 85 ? 4.559 -10.266 5.086 1 89.31 85 ASP B O 1
ATOM 1509 N N . PHE B 1 86 ? 4.734 -8.883 6.805 1 86.88 86 PHE B N 1
ATOM 1510 C CA . PHE B 1 86 ? 5.926 -8.188 6.324 1 86.88 86 PHE B CA 1
ATOM 1511 C C . PHE B 1 86 ? 7.07 -9.164 6.102 1 86.88 86 PHE B C 1
ATOM 1513 O O . PHE B 1 86 ? 7.777 -9.086 5.094 1 86.88 86 PHE B O 1
ATOM 1520 N N . GLU B 1 87 ? 7.277 -10.07 6.906 1 89.56 87 GLU B N 1
ATOM 1521 C CA . GLU B 1 87 ? 8.398 -11 6.848 1 89.56 87 GLU B CA 1
ATOM 1522 C C . GLU B 1 87 ? 8.289 -11.922 5.637 1 89.56 87 GLU B C 1
ATOM 1524 O O . GLU B 1 87 ? 9.273 -12.156 4.934 1 89.56 87 GLU B O 1
ATOM 1529 N N . ASP B 1 88 ? 7.102 -12.461 5.469 1 92.5 88 ASP B N 1
ATOM 1530 C CA . ASP B 1 88 ? 6.879 -13.336 4.32 1 92.5 88 ASP B CA 1
ATOM 1531 C C . ASP B 1 88 ? 7.109 -12.586 3.008 1 92.5 88 ASP B C 1
ATOM 1533 O O . ASP B 1 88 ? 7.77 -13.102 2.104 1 92.5 88 ASP B O 1
ATOM 1537 N N . ALA B 1 89 ? 6.551 -11.414 2.891 1 93.75 89 ALA B N 1
ATOM 1538 C CA . ALA B 1 89 ? 6.699 -10.617 1.672 1 93.75 89 ALA B CA 1
ATOM 1539 C C . ALA B 1 89 ? 8.164 -10.273 1.416 1 93.75 89 ALA B C 1
ATOM 1541 O O . ALA B 1 89 ? 8.648 -10.398 0.289 1 93.75 89 ALA B O 1
ATOM 1542 N N . GLU B 1 90 ? 8.883 -9.867 2.447 1 89.19 90 GLU B N 1
ATOM 1543 C CA . GLU B 1 90 ? 10.289 -9.516 2.312 1 89.19 90 GLU B CA 1
ATOM 1544 C C . GLU B 1 90 ? 11.117 -10.727 1.884 1 89.19 90 GLU B C 1
ATOM 1546 O O . GLU B 1 90 ? 12.07 -10.586 1.113 1 89.19 90 GLU B O 1
ATOM 1551 N N . PHE B 1 91 ? 10.797 -11.82 2.455 1 92.81 91 PHE B N 1
ATOM 1552 C CA . PHE B 1 91 ? 11.477 -13.055 2.088 1 92.81 91 PHE B CA 1
ATOM 1553 C C . PHE B 1 91 ? 11.352 -13.32 0.591 1 92.81 91 PHE B C 1
ATOM 1555 O O . PHE B 1 91 ? 12.352 -13.578 -0.085 1 92.81 91 PHE B O 1
ATOM 1562 N N . ILE B 1 92 ? 10.18 -13.219 0.091 1 94.38 92 ILE B N 1
ATOM 1563 C CA . ILE B 1 92 ? 9.922 -13.469 -1.325 1 94.38 92 ILE B CA 1
ATOM 1564 C C . ILE B 1 92 ? 10.672 -12.438 -2.168 1 94.38 92 ILE B C 1
ATOM 1566 O O . ILE B 1 92 ? 11.305 -12.781 -3.168 1 94.38 92 ILE B O 1
ATOM 1570 N N . GLU B 1 93 ? 10.625 -11.188 -1.812 1 90.62 93 GLU B N 1
ATOM 1571 C CA . GLU B 1 93 ? 11.281 -10.125 -2.562 1 90.62 93 GLU B CA 1
ATOM 1572 C C . GLU B 1 93 ? 12.797 -10.305 -2.586 1 90.62 93 GLU B C 1
ATOM 1574 O O . GLU B 1 93 ? 13.438 -10.078 -3.613 1 90.62 93 GLU B O 1
ATOM 1579 N N . LYS B 1 94 ? 13.328 -10.711 -1.51 1 88.75 94 LYS B N 1
ATOM 1580 C CA . LYS B 1 94 ? 14.758 -10.977 -1.447 1 88.75 94 LYS B CA 1
ATOM 1581 C C . LYS B 1 94 ? 15.141 -12.156 -2.34 1 88.75 94 LYS B C 1
ATOM 1583 O O . LYS B 1 94 ? 16.156 -12.109 -3.031 1 88.75 94 LYS B O 1
ATOM 1588 N N . GLU B 1 95 ? 14.367 -13.141 -2.256 1 88.12 95 GLU B N 1
ATOM 1589 C CA . GLU B 1 95 ? 14.602 -14.312 -3.1 1 88.12 95 GLU B CA 1
ATOM 1590 C C . GLU B 1 95 ? 14.57 -13.938 -4.578 1 88.12 95 GLU B C 1
ATOM 1592 O O . GLU B 1 95 ? 15.391 -14.43 -5.363 1 88.12 95 GLU B O 1
ATOM 1597 N N . MET B 1 96 ? 13.641 -13.156 -4.887 1 86.38 96 MET B N 1
ATOM 1598 C CA . MET B 1 96 ? 13.477 -12.766 -6.285 1 86.38 96 MET B CA 1
ATOM 1599 C C . MET B 1 96 ? 14.617 -11.852 -6.73 1 86.38 96 MET B C 1
ATOM 1601 O O . MET B 1 96 ? 15.016 -11.875 -7.898 1 86.38 96 MET B O 1
ATOM 1605 N N . ALA B 1 97 ? 14.969 -10.93 -5.871 1 80.88 97 ALA B N 1
ATOM 1606 C CA . ALA B 1 97 ? 16.078 -10.039 -6.199 1 80.88 97 ALA B CA 1
ATOM 1607 C C . ALA B 1 97 ? 17.359 -10.82 -6.438 1 80.88 97 ALA B C 1
ATOM 1609 O O . ALA B 1 97 ? 18.188 -10.445 -7.277 1 80.88 97 ALA B O 1
ATOM 1610 N N . GLN B 1 98 ? 17.547 -11.828 -5.633 1 76.31 98 GLN B N 1
ATOM 1611 C CA . GLN B 1 98 ? 18.75 -12.648 -5.738 1 76.31 98 GLN B CA 1
ATOM 1612 C C . GLN B 1 98 ? 18.703 -13.531 -6.98 1 76.31 98 GLN B C 1
ATOM 1614 O O . GLN B 1 98 ? 19.734 -13.82 -7.582 1 76.31 98 GLN B O 1
ATOM 1619 N N . GLY B 1 99 ? 17.531 -14.023 -7.148 1 62.84 99 GLY B N 1
ATOM 1620 C CA . GLY B 1 99 ? 17.406 -14.883 -8.312 1 62.84 99 GLY B CA 1
ATOM 1621 C C . GLY B 1 99 ? 17.531 -14.125 -9.625 1 62.84 99 GLY B C 1
ATOM 1622 O O . GLY B 1 99 ? 17.953 -14.688 -10.633 1 62.84 99 GLY B O 1
ATOM 1623 N N . SER B 1 100 ? 16.984 -13 -9.664 1 57.09 100 SER B N 1
ATOM 1624 C CA . SER B 1 100 ? 17.203 -12.219 -10.883 1 57.09 100 SER B CA 1
ATOM 1625 C C . SER B 1 100 ? 18.688 -11.969 -11.109 1 57.09 100 SER B C 1
ATOM 1627 O O . SER B 1 100 ? 19.109 -11.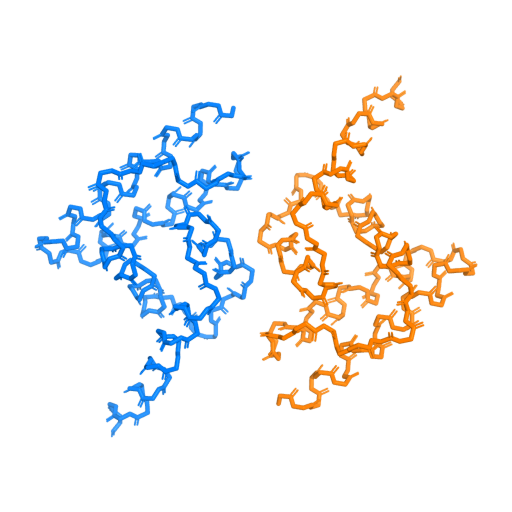664 -12.234 1 57.09 100 SER B O 1
ATOM 1629 N N . THR B 1 101 ? 19.391 -11.875 -10.008 1 46.88 101 THR B N 1
ATOM 1630 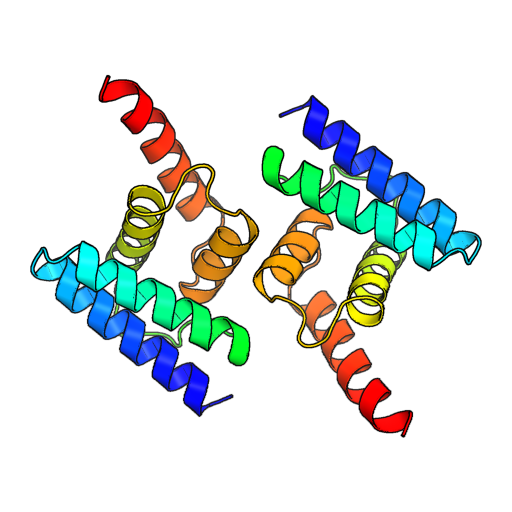C CA . THR B 1 101 ? 20.828 -11.727 -10.188 1 46.88 101 THR B CA 1
ATOM 1631 C C . THR B 1 101 ? 21.453 -13.008 -10.742 1 46.88 101 THR B C 1
ATOM 1633 O O . THR B 1 101 ? 22.469 -12.969 -11.43 1 46.88 101 THR B O 1
ATOM 1636 N N . PHE B 1 102 ? 20.875 -14.133 -10.523 1 42.62 102 PHE B N 1
ATOM 1637 C CA . PHE B 1 102 ? 21.484 -15.359 -11 1 42.62 102 PHE B CA 1
ATOM 1638 C C . PHE B 1 102 ? 21.125 -15.633 -12.453 1 42.62 102 PHE B C 1
ATOM 1640 O O . PHE B 1 102 ? 21.766 -16.438 -13.125 1 42.62 102 PHE B O 1
ATOM 1647 N N . SER B 1 103 ? 19.938 -15.234 -12.938 1 37.78 103 SER B N 1
ATOM 1648 C CA . SER B 1 103 ? 19.688 -15.617 -14.328 1 37.78 103 SER B CA 1
ATOM 1649 C C . SER B 1 103 ? 20.625 -14.867 -15.281 1 37.78 103 SER B C 1
ATOM 1651 O O . SER B 1 103 ? 20.453 -14.93 -16.5 1 37.78 103 SER B O 1
ATOM 1653 N N . ILE B 1 104 ? 21.391 -14.008 -14.828 1 30.39 104 ILE B N 1
ATOM 1654 C CA . ILE B 1 104 ? 22.328 -13.648 -15.891 1 30.39 104 ILE B CA 1
ATOM 1655 C C . ILE B 1 104 ? 23.469 -14.656 -15.953 1 30.39 104 ILE B C 1
ATOM 1657 O O . ILE B 1 104 ? 23.953 -15.109 -14.914 1 30.39 104 ILE B O 1
#